Protein AF-A0A8X6LCR0-F1 (afdb_monomer_lite)

Foldseek 3Di:
DFDDPNDQAWDWAAFQWIFTQDGHPPGNCVVVVNDGGWTWQDWPPHGRNNPGPVVVVCSQNPDDSDIDTDTDHPDDPDDDPDPDDDPAALDKDKKWKWDDQDPVGIDTDIWIWGHHLLQKIFTDRDPPDPPDTPDIDHLAQWDKAFDCPPPAALKIWTDHPPDDIIIIHDPDNVRSVSVSVSSVVSNVSSNVPDPVVVVLVVVQQAQLVPDPDWLDWAWKWKADPVVRDTDIWIWTHDLQKIFTHNYNGDGGTPDIDRQAQWQKDADCVVNQRQKIWTHHPDPVDDIIIIGDPDVVVSVSVNVSNCCSNVVNVHND

Radius of gyration: 23.55 Å; chains: 1; bounding box: 72×46×60 Å

Sequence (316 aa):
MFRNNGEFGFKIHGNRPIVVSAIEKGTPAETSGLEVGDIIISINGLNVLDAPHGDVVRLAHTGSEILKMEVSRTCHVLAPVLNDPPPPPVYSGYLQRLSARSVTGRRWCRRWFAVKLDGVLYWYRTAKHDHAPLGALGLQNQTISRVPEAGAPHAFKVSKFGESPYYFSADDEDTATRWISALNQVAATASRVDPYVDESLRNAQLPSISIPNVDCEGPLSKFSQRWKTWRRRYFLLKDASLYFYTDRNAKVALGLFQLHGYKVQSSSLQGQKNAFEAIPPEPRLKHLYFLADTENEKKRWLSALDYSIDRWIKIG

pLDDT: mean 73.62, std 16.32, range [25.52, 96.94]

Organism: Trichonephila clavata (NCBI:txid2740835)

Structure (mmCIF, N/CA/C/O backbone):
data_AF-A0A8X6LCR0-F1
#
_entry.id   AF-A0A8X6LCR0-F1
#
loop_
_atom_site.group_PDB
_atom_site.id
_atom_site.type_symbol
_atom_site.label_atom_id
_atom_site.label_alt_id
_atom_site.label_comp_id
_atom_site.label_asym_id
_atom_site.label_entity_id
_atom_site.label_seq_id
_atom_site.pdbx_PDB_ins_code
_atom_site.Cartn_x
_atom_site.Cartn_y
_atom_site.Cartn_z
_atom_site.occupancy
_atom_site.B_iso_or_equiv
_atom_site.auth_seq_id
_atom_site.auth_comp_id
_atom_site.auth_asym_id
_atom_site.auth_atom_id
_atom_site.pdbx_PDB_model_num
ATOM 1 N N . MET A 1 1 ? -23.438 -13.292 -13.051 1.00 81.75 1 MET A N 1
ATOM 2 C CA . MET A 1 1 ? -24.093 -14.267 -12.149 1.00 81.75 1 MET A CA 1
ATOM 3 C C . MET A 1 1 ? -25.578 -14.376 -12.480 1.00 81.75 1 MET A C 1
ATOM 5 O O . MET A 1 1 ? -26.152 -13.385 -12.921 1.00 81.75 1 MET A O 1
ATOM 9 N N . PHE A 1 2 ? -26.173 -15.563 -12.314 1.00 75.62 2 PHE A N 1
ATOM 10 C CA . PHE A 1 2 ? -27.612 -15.805 -12.506 1.00 75.62 2 PHE A CA 1
ATOM 11 C C . PHE A 1 2 ? -28.355 -15.625 -11.184 1.00 75.62 2 PHE A C 1
ATOM 13 O O . PHE A 1 2 ? -27.819 -15.962 -10.132 1.00 75.62 2 PHE A O 1
ATOM 20 N N . ARG A 1 3 ? -29.572 -15.092 -11.227 1.00 74.38 3 ARG A N 1
ATOM 21 C CA . ARG A 1 3 ? -30.394 -14.872 -10.033 1.00 74.38 3 ARG A CA 1
ATOM 22 C C . ARG A 1 3 ? -30.874 -16.215 -9.464 1.00 74.38 3 ARG A C 1
ATOM 24 O O . ARG A 1 3 ? -31.387 -17.036 -10.217 1.00 74.38 3 ARG A O 1
ATOM 31 N N . ASN A 1 4 ? -30.730 -16.440 -8.155 1.00 67.25 4 ASN A N 1
ATOM 32 C CA . ASN A 1 4 ? -31.215 -17.650 -7.475 1.00 67.25 4 ASN A CA 1
ATOM 33 C C . ASN A 1 4 ? -32.116 -17.242 -6.298 1.00 67.25 4 ASN A C 1
ATOM 35 O O . ASN A 1 4 ? -31.717 -16.417 -5.484 1.00 67.25 4 ASN A O 1
ATOM 39 N N . ASN A 1 5 ? -33.344 -17.766 -6.227 1.00 66.94 5 ASN A N 1
ATOM 40 C CA . ASN A 1 5 ? -34.359 -17.392 -5.224 1.00 66.94 5 ASN A CA 1
ATOM 41 C C . ASN A 1 5 ? -34.631 -15.875 -5.088 1.00 66.94 5 ASN A C 1
ATOM 43 O O . ASN A 1 5 ? -34.956 -15.388 -4.011 1.00 66.94 5 ASN A O 1
ATOM 47 N N . GLY A 1 6 ? -34.526 -15.113 -6.183 1.00 68.25 6 GLY A N 1
ATOM 48 C CA . GLY A 1 6 ? -34.823 -13.672 -6.201 1.00 68.25 6 GLY A CA 1
ATOM 49 C C . GLY A 1 6 ? -33.657 -12.760 -5.803 1.00 68.25 6 GLY A C 1
ATOM 50 O O . GLY A 1 6 ? -33.746 -11.546 -6.012 1.00 68.25 6 GLY A O 1
ATOM 51 N N . GLU A 1 7 ? -32.531 -13.322 -5.363 1.00 78.31 7 GLU A N 1
ATOM 52 C CA . GLU A 1 7 ? -31.355 -12.581 -4.901 1.00 78.31 7 GLU A CA 1
ATOM 53 C C . GLU A 1 7 ? -30.065 -13.061 -5.588 1.00 78.31 7 GLU A C 1
ATOM 55 O O . GLU A 1 7 ? -30.023 -14.082 -6.280 1.00 78.31 7 GLU A O 1
ATOM 60 N N . PHE A 1 8 ? -28.998 -12.278 -5.428 1.00 82.50 8 PHE A N 1
ATOM 61 C CA . PHE A 1 8 ? -27.657 -12.629 -5.900 1.00 82.50 8 PHE A CA 1
ATOM 62 C C . PHE A 1 8 ? -26.712 -13.021 -4.751 1.00 82.50 8 PHE A C 1
ATOM 64 O O . PHE A 1 8 ? -25.675 -13.621 -5.018 1.00 82.50 8 PHE A O 1
ATOM 71 N N . GLY A 1 9 ? -27.078 -12.735 -3.493 1.00 84.88 9 GLY A N 1
ATOM 72 C CA . GLY A 1 9 ? -26.342 -13.172 -2.301 1.00 84.88 9 GLY A CA 1
ATOM 73 C C . GLY A 1 9 ? -25.104 -12.348 -1.945 1.00 84.88 9 GLY A C 1
ATOM 74 O O . GLY A 1 9 ? -24.140 -12.878 -1.400 1.00 84.88 9 GLY A O 1
ATOM 75 N N . PHE A 1 10 ? -25.103 -11.053 -2.258 1.00 83.31 10 PHE A N 1
ATOM 76 C CA . PHE A 1 10 ? -24.051 -10.130 -1.836 1.00 83.31 10 PHE A CA 1
ATOM 77 C C . PHE A 1 10 ? -24.641 -8.815 -1.337 1.00 83.31 10 PHE A C 1
ATOM 79 O O . PHE A 1 10 ? -25.735 -8.411 -1.734 1.00 83.31 10 PHE A O 1
ATOM 86 N N . LYS A 1 11 ? -23.899 -8.133 -0.467 1.00 75.88 11 LYS A N 1
ATOM 87 C CA . LYS A 1 11 ? -24.248 -6.807 0.047 1.00 75.88 11 LYS A CA 1
ATOM 88 C C . LYS A 1 11 ? -23.255 -5.791 -0.461 1.00 75.88 11 LYS A C 1
ATOM 90 O O . LYS A 1 11 ? -22.057 -6.062 -0.488 1.00 75.88 11 LYS A O 1
ATOM 95 N N . ILE A 1 12 ? -23.737 -4.597 -0.758 1.00 74.31 12 ILE A N 1
ATOM 96 C CA . ILE A 1 12 ? -22.910 -3.480 -1.200 1.00 74.31 12 ILE A CA 1
ATOM 97 C C . ILE A 1 12 ? -22.994 -2.326 -0.209 1.00 74.31 12 ILE A C 1
ATOM 99 O O . ILE A 1 12 ? -24.037 -2.098 0.402 1.00 74.31 12 ILE A O 1
ATOM 103 N N . HIS A 1 13 ? -21.903 -1.592 -0.058 1.00 57.66 13 HIS A N 1
ATOM 104 C CA . HIS A 1 13 ? -21.869 -0.316 0.648 1.00 57.66 13 HIS A CA 1
ATOM 105 C C . HIS A 1 13 ? -21.050 0.692 -0.157 1.00 57.66 13 HIS A C 1
ATOM 107 O O . HIS A 1 13 ? -20.642 0.413 -1.280 1.00 57.66 13 HIS A O 1
ATOM 113 N N . GLY A 1 14 ? -20.794 1.858 0.423 1.00 49.25 14 GLY A N 1
ATOM 114 C CA . GLY A 1 14 ? -20.149 2.956 -0.285 1.00 49.25 14 GLY A CA 1
ATOM 115 C C . GLY A 1 14 ? -21.164 3.796 -1.046 1.00 49.25 14 GLY A C 1
ATOM 116 O O . GLY A 1 14 ? -22.340 3.433 -1.189 1.00 49.25 14 GLY A O 1
ATOM 117 N N . ASN A 1 15 ? -20.721 4.976 -1.452 1.00 48.38 15 ASN A N 1
ATOM 118 C CA . ASN A 1 15 ? -21.496 5.890 -2.269 1.00 48.38 15 ASN A CA 1
ATOM 119 C C . ASN A 1 15 ? -20.543 6.685 -3.155 1.00 48.38 15 ASN A C 1
ATOM 121 O O . ASN A 1 15 ? -20.167 7.804 -2.796 1.00 48.38 15 ASN A O 1
ATOM 125 N N . ARG A 1 16 ? -20.256 6.114 -4.326 1.00 52.66 16 ARG A N 1
ATOM 126 C CA . ARG A 1 16 ? -19.283 6.589 -5.311 1.00 52.66 16 ARG A CA 1
ATOM 127 C C . ARG A 1 16 ? -17.836 6.414 -4.836 1.00 52.66 16 ARG A C 1
ATOM 129 O O . ARG A 1 16 ? -17.318 7.338 -4.205 1.00 52.66 16 ARG A O 1
ATOM 136 N N . PRO A 1 17 ? -17.164 5.317 -5.217 1.00 47.53 17 PRO A N 1
ATOM 137 C CA . PRO A 1 17 ? -17.718 4.088 -5.805 1.00 47.53 17 PRO A CA 1
ATOM 138 C C . PRO A 1 17 ? -18.517 3.186 -4.831 1.00 47.53 17 PRO A C 1
ATOM 140 O O . PRO A 1 17 ? -18.990 3.618 -3.777 1.00 47.53 17 PRO A O 1
ATOM 143 N N . ILE A 1 18 ? -18.903 1.995 -5.296 1.00 64.88 18 ILE A N 1
ATOM 144 C CA . ILE A 1 18 ? -19.716 1.031 -4.545 1.00 64.88 18 ILE A CA 1
ATOM 145 C C . ILE A 1 18 ? -18.899 -0.239 -4.370 1.00 64.88 18 ILE A C 1
ATOM 147 O O . ILE A 1 18 ? -18.40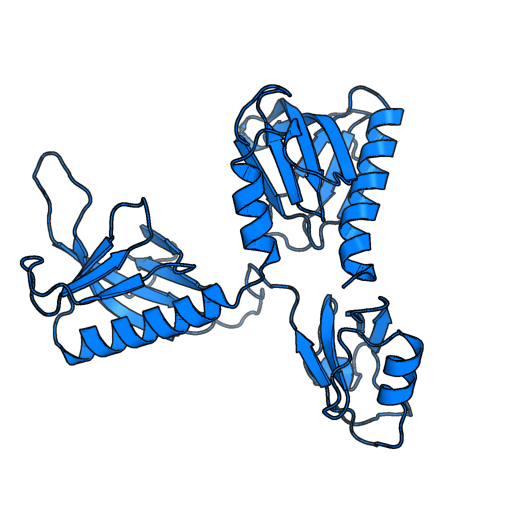8 -0.793 -5.349 1.00 64.88 18 ILE A O 1
ATOM 151 N N . VAL A 1 19 ? -18.818 -0.742 -3.142 1.00 55.75 19 VAL A N 1
ATOM 152 C CA . VAL A 1 19 ? -17.943 -1.856 -2.765 1.00 55.75 19 VAL A CA 1
ATOM 153 C C . VAL A 1 19 ? -18.751 -3.028 -2.227 1.00 55.75 19 VAL A C 1
ATOM 155 O O . VAL A 1 19 ? -19.744 -2.848 -1.515 1.00 55.75 19 VAL A O 1
ATOM 158 N N . VAL A 1 20 ? -18.317 -4.247 -2.540 1.00 70.69 20 VAL A N 1
ATOM 159 C CA . VAL A 1 20 ? -18.875 -5.481 -1.985 1.00 70.69 20 VAL A CA 1
ATOM 160 C C . VAL A 1 20 ? -18.444 -5.635 -0.533 1.00 70.69 20 VAL A C 1
ATOM 162 O O . VAL A 1 20 ? -17.267 -5.658 -0.197 1.00 70.69 20 VAL A O 1
ATOM 165 N N . SER A 1 21 ? -19.426 -5.779 0.340 1.00 54.56 21 SER A N 1
ATOM 166 C CA . SER A 1 21 ? -19.262 -5.711 1.791 1.00 54.56 21 SER A CA 1
ATOM 167 C C . SER A 1 21 ? -19.475 -7.043 2.497 1.00 54.56 21 SER A C 1
ATOM 169 O O . SER A 1 21 ? -18.934 -7.291 3.572 1.00 54.56 21 SER A O 1
ATOM 171 N N . ALA A 1 22 ? -20.271 -7.915 1.886 1.00 53.66 22 ALA A N 1
ATOM 172 C CA . ALA A 1 22 ? -20.508 -9.267 2.349 1.00 53.66 22 ALA A CA 1
ATOM 173 C C . ALA A 1 22 ? -20.926 -10.139 1.172 1.00 53.66 22 ALA A C 1
ATOM 175 O O . ALA A 1 22 ? -21.579 -9.662 0.241 1.00 53.66 22 ALA A O 1
ATOM 176 N N . ILE A 1 23 ? -20.585 -11.420 1.258 1.00 74.12 23 ILE A N 1
ATOM 177 C CA . ILE A 1 23 ? -21.006 -12.455 0.320 1.00 74.12 23 ILE A CA 1
ATOM 178 C C . ILE A 1 23 ? -21.545 -13.618 1.136 1.00 74.12 23 ILE A C 1
ATOM 180 O O . ILE A 1 23 ? -20.931 -14.050 2.113 1.00 74.12 23 ILE A O 1
ATOM 184 N N . GLU A 1 24 ? -22.720 -14.092 0.752 1.00 77.12 24 GLU A N 1
ATOM 185 C CA . GLU A 1 24 ? -23.405 -15.189 1.414 1.00 77.12 24 GLU A CA 1
ATOM 186 C C . GLU A 1 24 ? -22.990 -16.523 0.789 1.00 77.12 24 GLU A C 1
ATOM 188 O O . GLU A 1 24 ? -22.895 -16.659 -0.433 1.00 77.12 24 GLU A O 1
ATOM 193 N N . LYS A 1 25 ? -22.729 -17.523 1.633 1.00 72.50 25 LYS A N 1
ATOM 194 C CA . LYS A 1 25 ? -22.269 -18.843 1.186 1.00 72.50 25 LYS A CA 1
ATOM 195 C C . LYS A 1 25 ? -23.344 -19.574 0.387 1.00 72.50 25 LYS A C 1
ATOM 197 O O . LYS A 1 25 ? -24.518 -19.535 0.743 1.00 72.50 25 LYS A O 1
ATOM 202 N N . GLY A 1 26 ? -22.930 -20.296 -0.648 1.00 76.00 26 GLY A N 1
ATOM 203 C CA . GLY A 1 26 ? -23.806 -21.075 -1.522 1.00 76.00 26 GLY A CA 1
ATOM 204 C C . GLY A 1 26 ? -24.640 -20.227 -2.485 1.00 76.00 26 GLY A C 1
ATOM 205 O O . GLY A 1 26 ? -25.576 -20.745 -3.093 1.00 76.00 26 GLY A O 1
ATOM 206 N N . THR A 1 27 ? -24.327 -18.936 -2.629 1.00 84.56 27 THR A N 1
ATOM 207 C CA . THR A 1 27 ? -25.079 -18.015 -3.489 1.00 84.56 27 THR A CA 1
ATOM 208 C C . THR A 1 27 ? -24.404 -17.784 -4.849 1.00 84.56 27 THR A C 1
ATOM 210 O O . THR A 1 27 ? -23.221 -18.103 -5.040 1.00 84.56 27 THR A O 1
ATOM 213 N N . PRO A 1 28 ? -25.133 -17.220 -5.833 1.00 83.94 28 PRO A N 1
ATOM 214 C CA . PRO A 1 28 ? -24.557 -16.865 -7.128 1.00 83.94 28 PRO A CA 1
ATOM 215 C C . PRO A 1 28 ? -23.366 -15.902 -7.048 1.00 83.94 28 PRO A C 1
ATOM 217 O O . PRO A 1 28 ? -22.481 -15.974 -7.896 1.00 83.94 28 PRO A O 1
ATOM 220 N N . ALA A 1 29 ? -23.323 -15.020 -6.046 1.00 82.94 29 ALA A N 1
ATOM 221 C CA . ALA A 1 29 ? -22.197 -14.120 -5.824 1.00 82.94 29 ALA A CA 1
ATOM 222 C C . ALA A 1 29 ? -20.908 -14.879 -5.492 1.00 82.94 29 ALA A C 1
ATOM 224 O O . ALA A 1 29 ? -19.906 -14.680 -6.179 1.00 82.94 29 ALA A O 1
ATOM 225 N N . GLU A 1 30 ? -20.949 -15.798 -4.520 1.00 76.50 30 GLU A N 1
ATOM 226 C CA . GLU A 1 30 ? -19.785 -16.609 -4.126 1.00 76.50 30 GLU A CA 1
ATOM 227 C C . GLU A 1 30 ? -19.272 -17.445 -5.305 1.00 76.50 30 GLU A C 1
ATOM 229 O O . GLU A 1 30 ? -18.091 -17.418 -5.644 1.00 76.50 30 GLU A O 1
ATOM 234 N N . THR A 1 31 ? -20.181 -18.133 -5.997 1.00 77.31 31 THR A N 1
ATOM 235 C CA . THR A 1 31 ? -19.831 -18.995 -7.140 1.00 77.31 31 THR A CA 1
ATOM 236 C C . THR A 1 31 ? -19.350 -18.222 -8.370 1.00 77.31 31 THR A C 1
ATOM 238 O O . THR A 1 31 ? -18.690 -18.801 -9.232 1.00 77.31 31 THR A O 1
ATOM 241 N N . SER A 1 32 ? -19.629 -16.918 -8.457 1.00 77.62 32 SER A N 1
ATOM 242 C CA . SER A 1 32 ? -19.125 -16.056 -9.532 1.00 77.62 32 SER A CA 1
ATOM 243 C C . SER A 1 32 ? -17.696 -15.553 -9.320 1.00 77.62 32 SER A C 1
ATOM 245 O O . SER A 1 32 ? -17.129 -14.962 -10.239 1.00 77.62 32 SER A O 1
ATOM 247 N N . GLY A 1 33 ? -17.110 -15.799 -8.142 1.00 70.38 33 GLY A N 1
ATOM 248 C CA . GLY A 1 33 ? -15.780 -15.304 -7.784 1.00 70.38 33 GLY A CA 1
ATOM 249 C C . GLY A 1 33 ? -15.755 -13.822 -7.405 1.00 70.38 33 GLY A C 1
ATOM 250 O O . GLY A 1 33 ? -14.698 -13.201 -7.498 1.00 70.38 33 GLY A O 1
ATOM 251 N N . LEU A 1 34 ? -16.910 -13.268 -7.020 1.00 74.06 34 LEU A N 1
ATOM 252 C CA . LEU A 1 34 ? -16.998 -11.970 -6.358 1.00 74.06 34 LEU A CA 1
ATOM 253 C C . LEU A 1 34 ? -16.356 -12.094 -4.969 1.00 74.06 34 LEU A C 1
ATOM 255 O O . LEU A 1 34 ? -16.530 -13.118 -4.306 1.00 74.06 34 LEU A O 1
ATOM 259 N N . GLU A 1 35 ? -15.640 -11.069 -4.516 1.00 64.44 35 GLU A N 1
ATOM 260 C CA . GLU A 1 35 ? -14.983 -11.042 -3.207 1.00 64.44 35 GLU A CA 1
ATOM 261 C C . GLU A 1 35 ? -15.402 -9.807 -2.395 1.00 64.44 35 GLU A C 1
ATOM 263 O O . GLU A 1 35 ? -15.757 -8.757 -2.930 1.00 64.44 35 GLU A O 1
ATOM 268 N N . VAL A 1 36 ? -15.376 -9.924 -1.063 1.00 60.47 36 VAL A N 1
ATOM 269 C CA . VAL A 1 36 ? -15.544 -8.756 -0.185 1.00 60.47 36 VAL A CA 1
ATOM 270 C C . VAL A 1 36 ? -14.354 -7.820 -0.391 1.00 60.47 36 VAL A C 1
ATOM 272 O O . VAL A 1 36 ? -13.209 -8.257 -0.317 1.00 60.47 36 VAL A O 1
ATOM 275 N N . GLY A 1 37 ? -14.632 -6.539 -0.618 1.00 47.62 37 GLY A N 1
ATOM 276 C CA . GLY A 1 37 ? -13.647 -5.527 -0.997 1.00 47.62 37 GLY A CA 1
ATOM 277 C C . GLY A 1 37 ? -13.634 -5.207 -2.493 1.00 47.62 37 GLY A C 1
ATOM 278 O O . GLY A 1 37 ? -13.090 -4.178 -2.878 1.00 47.62 37 GLY A O 1
ATOM 279 N N . ASP A 1 38 ? -14.281 -6.008 -3.344 1.00 70.75 38 ASP A N 1
ATOM 280 C CA . ASP A 1 38 ? -14.397 -5.687 -4.768 1.00 70.75 38 ASP A CA 1
ATOM 281 C C . ASP A 1 38 ? -15.148 -4.364 -4.984 1.00 70.75 38 ASP A C 1
ATOM 283 O O . ASP A 1 38 ? -16.272 -4.186 -4.507 1.00 70.75 38 ASP A O 1
ATOM 287 N N . ILE A 1 39 ? -14.546 -3.446 -5.742 1.00 61.12 39 ILE A N 1
ATOM 288 C CA . ILE A 1 39 ? -15.157 -2.175 -6.148 1.00 61.12 39 ILE A CA 1
ATOM 289 C C . ILE A 1 39 ? -15.919 -2.400 -7.450 1.00 61.12 39 ILE A C 1
ATOM 291 O O . ILE A 1 39 ? -15.342 -2.850 -8.435 1.00 61.12 39 ILE A O 1
ATOM 295 N N . ILE A 1 40 ? -17.198 -2.052 -7.505 1.00 75.38 40 ILE A N 1
ATOM 296 C CA . ILE A 1 40 ? -18.032 -2.210 -8.697 1.00 75.38 40 ILE A CA 1
ATOM 297 C C . ILE A 1 40 ? -17.727 -1.086 -9.688 1.00 75.38 40 ILE A C 1
ATOM 299 O O . ILE A 1 40 ? -18.012 0.082 -9.439 1.00 75.38 40 ILE A O 1
ATOM 303 N N . ILE A 1 41 ? -17.176 -1.460 -10.840 1.00 69.19 41 ILE A N 1
ATOM 304 C CA . ILE A 1 41 ? -16.843 -0.552 -11.941 1.00 69.19 41 ILE A CA 1
ATOM 305 C C . ILE A 1 41 ? -18.057 -0.348 -12.842 1.00 69.19 41 ILE A C 1
ATOM 307 O O . ILE A 1 41 ? -18.366 0.779 -13.232 1.00 69.19 41 ILE A O 1
ATOM 311 N N . SER A 1 42 ? -18.747 -1.435 -13.194 1.00 83.19 42 SER A N 1
ATOM 312 C CA . SER A 1 42 ? -19.902 -1.383 -14.086 1.00 83.19 42 SER A CA 1
ATOM 313 C C . SER A 1 42 ? -20.976 -2.402 -13.716 1.00 83.19 42 SER A C 1
ATOM 315 O O . SER A 1 42 ? -20.682 -3.480 -13.195 1.00 83.19 42 SER A O 1
ATOM 317 N N . ILE A 1 43 ? -22.234 -2.058 -13.999 1.00 87.50 43 ILE A N 1
ATOM 318 C CA . ILE A 1 43 ? -23.387 -2.960 -13.912 1.00 87.50 43 ILE A CA 1
ATOM 319 C C . ILE A 1 43 ? -24.079 -2.996 -15.268 1.00 87.50 43 ILE A C 1
ATOM 321 O O . ILE A 1 43 ? -24.488 -1.966 -15.798 1.00 87.50 43 ILE A O 1
ATOM 325 N N . ASN A 1 44 ? -24.221 -4.194 -15.833 1.00 84.25 44 ASN A N 1
ATOM 326 C CA . ASN A 1 44 ? -24.844 -4.444 -17.133 1.00 84.25 44 ASN A CA 1
ATOM 327 C C . ASN A 1 44 ? -24.267 -3.563 -18.262 1.00 84.25 44 ASN A C 1
ATOM 329 O O . ASN A 1 44 ? -24.985 -3.156 -19.171 1.00 84.25 44 ASN A O 1
ATOM 333 N N . GLY A 1 45 ? -22.959 -3.279 -18.202 1.00 77.50 45 GLY A N 1
ATOM 334 C CA . GLY A 1 45 ? -22.238 -2.461 -19.185 1.00 77.50 45 GLY A CA 1
ATOM 335 C C . GLY A 1 45 ? -22.302 -0.948 -18.946 1.00 77.50 45 GLY A C 1
ATOM 336 O O . GLY A 1 45 ? -21.707 -0.197 -19.713 1.00 77.50 45 GLY A O 1
ATOM 337 N N . LEU A 1 46 ? -22.985 -0.486 -17.895 1.00 79.06 46 LEU A N 1
ATOM 338 C CA . LEU A 1 46 ? -23.009 0.922 -17.496 1.00 79.06 46 LEU A CA 1
ATOM 339 C C . LEU A 1 46 ? -21.984 1.170 -16.394 1.00 79.06 46 LEU A C 1
ATOM 341 O O . LEU A 1 46 ? -21.998 0.472 -15.384 1.00 79.06 46 LEU A O 1
ATOM 345 N N . ASN A 1 47 ? -21.112 2.163 -16.579 1.00 76.25 47 ASN A N 1
ATOM 346 C CA . ASN A 1 47 ? -20.154 2.580 -15.557 1.00 76.25 47 ASN A CA 1
ATOM 347 C C . ASN A 1 47 ? -20.899 3.136 -14.332 1.00 76.25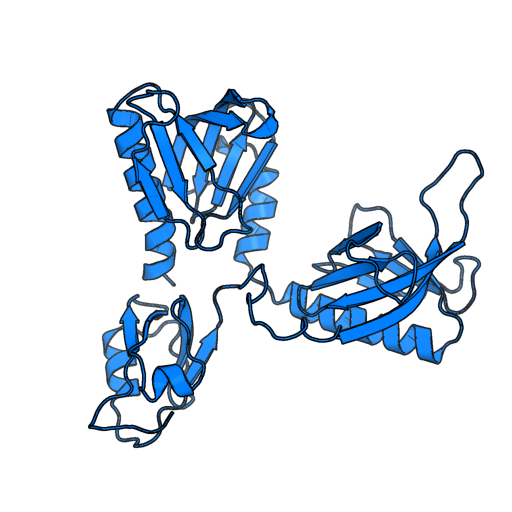 47 ASN A C 1
ATOM 349 O O . ASN A 1 47 ? -21.788 3.976 -14.477 1.00 76.25 47 ASN A O 1
ATOM 353 N N . VAL A 1 48 ? -20.531 2.657 -13.144 1.00 81.69 48 VAL A N 1
ATOM 354 C CA . VAL A 1 48 ? -21.148 3.039 -11.868 1.00 81.69 48 VAL A CA 1
ATOM 355 C C . VAL A 1 48 ? -20.152 3.589 -10.845 1.00 81.69 48 VAL A C 1
ATOM 357 O O . VAL A 1 48 ? -20.533 3.789 -9.695 1.00 81.69 48 VAL A O 1
ATOM 360 N N . LEU A 1 49 ? -18.906 3.875 -11.240 1.00 56.84 49 LEU A N 1
ATOM 361 C CA . LEU A 1 49 ? -17.871 4.361 -10.317 1.00 56.84 49 LEU A CA 1
ATOM 362 C C . LEU A 1 49 ? -18.284 5.660 -9.609 1.00 56.84 49 LEU A C 1
ATOM 364 O O . LEU A 1 49 ? -18.088 5.803 -8.409 1.00 56.84 49 LEU A O 1
ATOM 368 N N . ASP A 1 50 ? -18.929 6.571 -10.337 1.00 61.34 50 ASP A N 1
ATOM 369 C CA . ASP A 1 50 ? -19.452 7.832 -9.799 1.00 61.34 50 ASP A CA 1
ATOM 370 C C . ASP A 1 50 ? -20.980 7.816 -9.617 1.00 61.34 50 ASP A C 1
ATOM 372 O O . ASP A 1 50 ? -21.597 8.859 -9.379 1.00 61.34 50 ASP A O 1
ATOM 376 N N . ALA A 1 51 ? -21.619 6.643 -9.702 1.00 65.00 51 ALA A N 1
ATOM 377 C CA . ALA A 1 51 ? -23.061 6.516 -9.520 1.00 65.00 51 ALA A CA 1
ATOM 378 C C . ALA A 1 51 ? -23.436 6.435 -8.028 1.00 65.00 51 ALA A C 1
ATOM 380 O O . ALA A 1 51 ? -22.793 5.718 -7.256 1.00 65.00 51 ALA A O 1
ATOM 381 N N . PRO A 1 52 ? -24.488 7.144 -7.586 1.00 71.81 52 PRO A N 1
ATOM 382 C CA . PRO A 1 52 ? -24.919 7.079 -6.201 1.00 71.81 52 PRO A CA 1
ATOM 383 C C . PRO A 1 52 ? -25.485 5.695 -5.860 1.00 71.81 52 PRO A C 1
ATOM 385 O O . PRO A 1 52 ? -26.064 5.015 -6.707 1.00 71.81 52 PRO A O 1
ATOM 388 N N . HIS A 1 53 ? -25.392 5.305 -4.589 1.00 71.94 53 HIS A N 1
ATOM 389 C CA . HIS A 1 53 ? -25.796 3.981 -4.099 1.00 71.94 53 HIS A CA 1
ATOM 390 C C . HIS A 1 53 ? -27.180 3.523 -4.596 1.00 71.94 53 HIS A C 1
ATOM 392 O O . HIS A 1 53 ? -27.332 2.404 -5.082 1.00 71.94 53 HIS A O 1
ATOM 398 N N . GLY A 1 54 ? -28.187 4.402 -4.530 1.00 79.94 54 GLY A N 1
ATOM 399 C CA . GLY A 1 54 ? -29.548 4.087 -4.978 1.00 79.94 54 GLY A CA 1
ATOM 400 C C . GLY A 1 54 ? -29.659 3.793 -6.478 1.00 79.94 54 GLY A C 1
ATOM 401 O O . GLY A 1 54 ? -30.465 2.953 -6.878 1.00 79.94 54 GLY A O 1
ATOM 402 N N . ASP A 1 55 ? -28.828 4.426 -7.308 1.00 82.88 55 ASP A N 1
ATOM 403 C CA . ASP A 1 55 ? -28.796 4.171 -8.749 1.00 82.88 55 ASP A CA 1
ATOM 404 C C . ASP A 1 55 ? -28.150 2.822 -9.050 1.00 82.88 55 ASP A C 1
ATOM 406 O O . ASP A 1 55 ? -28.663 2.077 -9.879 1.00 82.88 55 ASP A O 1
ATOM 410 N N . VAL A 1 56 ? -27.086 2.464 -8.331 1.00 81.38 56 VAL A N 1
ATOM 411 C CA . VAL A 1 56 ? -26.416 1.163 -8.473 1.00 81.38 56 VAL A CA 1
ATOM 412 C C . VAL A 1 56 ? -27.331 0.022 -8.030 1.00 81.38 56 VAL A C 1
ATOM 414 O O . VAL A 1 56 ? -27.463 -0.970 -8.746 1.00 81.38 56 VAL A O 1
ATOM 417 N N . VAL A 1 57 ? -28.047 0.189 -6.911 1.00 84.12 57 VAL A N 1
ATOM 418 C CA . VAL A 1 57 ? -29.078 -0.764 -6.465 1.00 84.12 57 VAL A CA 1
ATOM 419 C C . VAL A 1 57 ? -30.172 -0.901 -7.520 1.00 84.12 57 VAL A C 1
ATOM 421 O O . VAL A 1 57 ? -30.531 -2.025 -7.872 1.00 84.12 57 VAL A O 1
ATOM 424 N N . ARG A 1 58 ? -30.675 0.216 -8.064 1.00 84.81 58 ARG A N 1
ATOM 425 C CA . ARG A 1 58 ? -31.679 0.191 -9.133 1.00 84.81 58 ARG A CA 1
ATOM 426 C C . ARG A 1 58 ? -31.153 -0.566 -10.351 1.00 84.81 58 ARG A C 1
ATOM 428 O O . ARG A 1 58 ? -31.815 -1.492 -10.793 1.00 84.81 58 ARG A O 1
ATOM 435 N N . LEU A 1 59 ? -29.955 -0.240 -10.837 1.00 85.88 59 LEU A N 1
ATOM 436 C CA . LEU A 1 59 ? -29.316 -0.883 -11.990 1.00 85.88 59 LEU A CA 1
ATOM 437 C C . LEU A 1 59 ? -29.092 -2.387 -11.792 1.00 85.88 59 LEU A C 1
ATOM 439 O O . LEU A 1 59 ? -29.287 -3.154 -12.735 1.00 85.88 59 LEU A O 1
ATOM 443 N N . ALA A 1 60 ? -28.740 -2.815 -10.577 1.00 81.81 60 ALA A N 1
ATOM 444 C CA . ALA A 1 60 ? -28.612 -4.228 -10.226 1.00 81.81 60 ALA A CA 1
ATOM 445 C C . ALA A 1 60 ? -29.965 -4.965 -10.220 1.00 81.81 60 ALA A C 1
ATOM 447 O O . ALA A 1 60 ? -30.012 -6.169 -10.467 1.00 81.81 60 ALA A O 1
ATOM 448 N N . HIS A 1 61 ? -31.064 -4.246 -9.958 1.00 77.38 61 HIS A N 1
ATOM 449 C CA . HIS A 1 61 ? -32.427 -4.782 -9.919 1.00 77.38 61 HIS A CA 1
ATOM 450 C C . HIS A 1 61 ? -33.200 -4.632 -11.236 1.00 77.38 61 HIS A C 1
ATOM 452 O O . HIS A 1 61 ? -34.245 -5.270 -11.385 1.00 77.38 61 HIS A O 1
ATOM 458 N N . THR A 1 62 ? -32.720 -3.826 -12.189 1.00 75.44 62 THR A N 1
ATOM 459 C CA . THR A 1 62 ? -33.391 -3.590 -13.473 1.00 75.44 62 THR A CA 1
ATOM 460 C C . THR A 1 62 ? -33.418 -4.867 -14.323 1.00 75.44 62 THR A C 1
ATOM 462 O O . THR A 1 62 ? -32.504 -5.145 -15.094 1.00 75.44 62 THR A O 1
ATOM 465 N N . GLY A 1 63 ? -34.494 -5.644 -14.173 1.00 58.47 63 GLY A N 1
ATOM 466 C CA . GLY A 1 63 ? -35.112 -6.514 -15.185 1.00 58.47 63 GLY A CA 1
ATOM 467 C C . GLY A 1 63 ? -34.338 -7.722 -15.724 1.00 58.47 63 GLY A C 1
ATOM 468 O O . GLY A 1 63 ? -34.903 -8.461 -16.521 1.00 58.47 63 GLY A O 1
ATOM 469 N N . SER A 1 64 ? -33.088 -7.951 -15.327 1.00 61.69 64 SER A N 1
ATOM 470 C CA . SER A 1 64 ? -32.272 -9.036 -15.883 1.00 61.69 64 SER A CA 1
ATOM 471 C C . SER A 1 64 ? -32.184 -10.238 -14.937 1.00 61.69 64 SER A C 1
ATOM 473 O O . SER A 1 64 ? -31.824 -10.095 -13.769 1.00 61.69 64 SER A O 1
ATOM 475 N N . GLU A 1 65 ? -32.445 -11.446 -15.448 1.00 71.31 65 GLU A N 1
ATOM 476 C CA . GLU A 1 65 ? -32.114 -12.713 -14.764 1.00 71.31 65 GLU A CA 1
ATOM 477 C C . GLU A 1 65 ? -30.596 -12.889 -14.571 1.00 71.31 65 GLU A C 1
ATOM 479 O O . GLU A 1 65 ? -30.148 -13.675 -13.732 1.00 71.31 65 GLU A O 1
ATOM 484 N N . ILE A 1 66 ? -29.797 -12.136 -15.336 1.00 80.56 66 ILE A N 1
ATOM 485 C CA . ILE A 1 66 ? -28.338 -12.195 -15.356 1.00 80.56 66 ILE A CA 1
ATOM 486 C C . ILE A 1 66 ? -27.768 -10.835 -14.966 1.00 80.56 66 ILE A C 1
ATOM 488 O O . ILE A 1 66 ? -27.861 -9.865 -15.717 1.00 80.56 66 ILE A O 1
ATOM 492 N N . LEU A 1 67 ? -27.091 -10.777 -13.828 1.00 83.44 67 LEU A N 1
ATOM 493 C CA . LEU A 1 67 ? -26.334 -9.599 -13.430 1.00 83.44 67 LEU A CA 1
ATOM 494 C C . LEU A 1 67 ? -24.904 -9.719 -13.963 1.00 83.44 67 LEU A C 1
ATOM 496 O O . LEU A 1 67 ? -24.159 -10.629 -13.574 1.00 83.44 67 LEU A O 1
ATOM 500 N N . LYS A 1 68 ? -24.536 -8.830 -14.891 1.00 84.06 68 LYS A N 1
ATOM 501 C CA . LYS A 1 68 ? -23.160 -8.687 -15.386 1.00 84.06 68 LYS A CA 1
ATOM 502 C C . LYS A 1 68 ? -22.502 -7.523 -14.666 1.00 84.06 68 LYS A C 1
ATOM 504 O O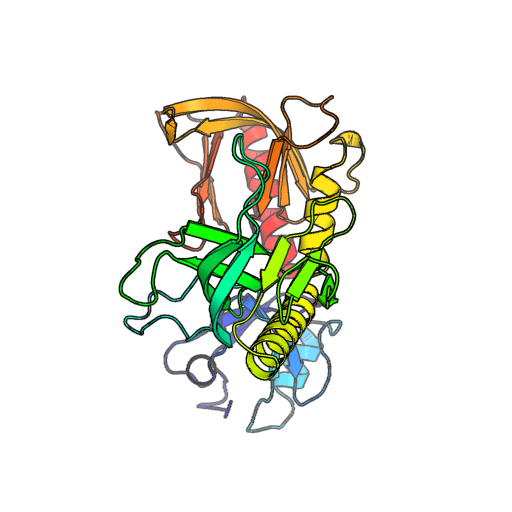 . LYS A 1 68 ? -23.062 -6.432 -14.640 1.00 84.06 68 LYS A O 1
ATOM 509 N N . MET A 1 69 ? -21.330 -7.759 -14.095 1.00 83.69 69 MET A N 1
ATOM 510 C CA . MET A 1 69 ? -20.596 -6.752 -13.341 1.00 83.69 69 MET A CA 1
ATOM 511 C C . MET A 1 69 ? -19.126 -6.804 -13.711 1.00 83.69 69 MET A C 1
ATOM 513 O O . MET A 1 69 ? -18.568 -7.891 -13.862 1.00 83.69 69 MET A O 1
ATOM 517 N N . GLU A 1 70 ? -18.514 -5.633 -13.826 1.00 74.50 70 GLU A N 1
ATOM 518 C CA . GLU A 1 70 ? -17.062 -5.496 -13.816 1.00 74.50 70 GLU A CA 1
ATOM 519 C C . GLU A 1 70 ? -16.658 -4.927 -12.467 1.00 74.50 70 GLU A C 1
ATOM 521 O O . GLU A 1 70 ? -17.285 -3.987 -11.974 1.00 74.50 70 GLU A O 1
ATOM 526 N N . VAL A 1 71 ? -15.624 -5.508 -11.869 1.00 73.62 71 VAL A N 1
ATOM 527 C CA . VAL A 1 71 ? -15.136 -5.114 -10.552 1.00 73.62 71 VAL A CA 1
ATOM 528 C C . VAL A 1 71 ? -13.635 -4.852 -10.588 1.00 73.62 71 VAL A C 1
ATOM 530 O O . VAL A 1 71 ? -12.898 -5.500 -11.332 1.00 73.62 71 VAL A O 1
ATOM 533 N N . SER A 1 72 ? -13.182 -3.894 -9.785 1.00 48.09 72 SER A N 1
ATOM 534 C CA . SER A 1 72 ? -11.777 -3.670 -9.473 1.00 48.09 72 SER A CA 1
ATOM 535 C C . SER A 1 72 ? -11.492 -4.345 -8.145 1.00 48.09 72 SER A C 1
ATOM 537 O O . SER A 1 72 ? -12.095 -4.000 -7.129 1.00 48.09 72 SER A O 1
ATOM 539 N N . ARG A 1 73 ? -10.569 -5.304 -8.138 1.00 54.19 73 ARG A N 1
ATOM 540 C CA . ARG A 1 73 ? -10.142 -5.938 -6.892 1.00 54.19 73 ARG A CA 1
ATOM 541 C C . ARG A 1 73 ? -9.298 -4.950 -6.101 1.00 54.19 73 ARG A C 1
ATOM 543 O O . ARG A 1 73 ? -8.219 -4.572 -6.564 1.00 54.19 73 ARG A O 1
ATOM 550 N N . THR A 1 74 ? -9.730 -4.576 -4.899 1.00 43.72 74 THR A N 1
ATOM 551 C CA . THR A 1 74 ? -8.830 -3.914 -3.948 1.00 43.72 74 THR A CA 1
ATOM 552 C C . THR A 1 74 ? -7.733 -4.905 -3.590 1.00 43.72 74 THR A C 1
ATOM 554 O O . THR A 1 74 ? -7.991 -5.996 -3.088 1.00 43.72 74 THR A O 1
ATOM 557 N N . CYS A 1 75 ? -6.517 -4.559 -3.977 1.00 37.44 75 CYS A N 1
ATOM 558 C CA . CYS A 1 75 ? -5.381 -5.446 -4.149 1.00 37.44 75 CYS A CA 1
ATOM 559 C C . CYS A 1 75 ? -5.130 -6.466 -3.021 1.00 37.44 75 CYS A C 1
ATOM 561 O O . CYS A 1 75 ? -4.715 -6.152 -1.907 1.00 37.44 75 CYS A O 1
ATOM 563 N N . HIS A 1 76 ? -5.175 -7.732 -3.432 1.00 29.25 76 HIS A N 1
ATOM 564 C CA . HIS A 1 76 ? -4.260 -8.770 -2.978 1.00 29.25 76 HIS A CA 1
ATOM 565 C C . HIS A 1 76 ? -2.804 -8.336 -3.241 1.00 29.25 76 HIS A C 1
ATOM 567 O O . HIS A 1 76 ? -2.287 -8.524 -4.340 1.00 29.25 76 HIS A O 1
ATOM 573 N N . VAL A 1 77 ? -2.088 -7.830 -2.233 1.00 30.56 77 VAL A N 1
ATOM 574 C CA . VAL A 1 77 ? -0.637 -8.085 -2.129 1.00 30.56 77 VAL A CA 1
ATOM 575 C C . VAL A 1 77 ? -0.454 -9.153 -1.087 1.00 30.56 77 VAL A C 1
ATOM 577 O O . VAL A 1 77 ? -0.081 -8.839 0.032 1.00 30.56 77 VAL A O 1
ATOM 580 N N . LEU A 1 78 ? -0.791 -10.379 -1.479 1.00 25.94 78 LEU A N 1
ATOM 581 C CA . LEU A 1 78 ? -0.185 -11.685 -1.211 1.00 25.94 78 LEU A CA 1
ATOM 582 C C . LEU A 1 78 ? -1.241 -12.812 -1.292 1.00 25.94 78 LEU A C 1
ATOM 584 O O . LEU A 1 78 ? -2.204 -12.871 -0.544 1.00 25.94 78 LEU A O 1
ATOM 588 N N . ALA A 1 79 ? -0.974 -13.697 -2.244 1.00 25.52 79 ALA A N 1
ATOM 589 C CA . ALA A 1 79 ? -1.314 -15.110 -2.336 1.00 25.52 79 ALA A CA 1
ATOM 590 C C . ALA A 1 79 ? -2.506 -15.663 -1.512 1.00 25.52 79 ALA A C 1
ATOM 592 O O . ALA A 1 79 ? -2.483 -15.616 -0.279 1.00 25.52 79 ALA A O 1
ATOM 593 N N . PRO A 1 80 ? -3.421 -16.400 -2.169 1.00 27.88 80 PRO A N 1
ATOM 594 C CA . PRO A 1 80 ? -4.227 -17.394 -1.479 1.00 27.88 80 PRO A CA 1
ATOM 595 C C . PRO A 1 80 ? -3.301 -18.362 -0.725 1.00 27.88 80 PRO A C 1
ATOM 597 O O . PRO A 1 80 ? -2.334 -18.865 -1.301 1.00 27.88 80 PRO A O 1
ATOM 600 N N . VAL A 1 81 ? -3.631 -18.708 0.522 1.00 35.19 81 VAL A N 1
ATOM 601 C CA . VAL A 1 81 ? -3.349 -20.072 0.992 1.00 35.19 81 VAL A CA 1
ATOM 602 C C . VAL A 1 81 ? -4.426 -20.947 0.363 1.00 35.19 81 VAL A C 1
ATOM 604 O O . VAL A 1 81 ? -5.425 -21.284 0.988 1.00 35.19 81 VAL A O 1
ATOM 607 N N . LEU A 1 82 ? -4.249 -21.250 -0.917 1.00 31.53 82 LEU A N 1
ATOM 608 C CA . LEU A 1 82 ? -4.846 -22.434 -1.500 1.00 31.53 82 LEU A CA 1
ATOM 609 C C . LEU A 1 82 ? -3.799 -23.529 -1.356 1.00 31.53 82 LEU A C 1
ATOM 611 O O . LEU A 1 82 ? -2.607 -23.292 -1.539 1.00 31.53 82 LEU A O 1
ATOM 615 N N . ASN A 1 83 ? -4.247 -24.748 -1.092 1.00 36.75 83 ASN A N 1
ATOM 616 C CA . ASN A 1 83 ? -3.450 -25.958 -1.297 1.00 36.75 83 ASN A CA 1
ATOM 617 C C . ASN A 1 83 ? -3.113 -26.187 -2.793 1.00 36.75 83 ASN A C 1
ATOM 619 O O . ASN A 1 83 ? -2.780 -27.301 -3.185 1.00 36.75 83 ASN A O 1
ATOM 623 N N . ASP A 1 84 ? -3.178 -25.130 -3.607 1.00 37.66 84 ASP A N 1
ATOM 624 C CA . ASP A 1 84 ? -2.854 -25.089 -5.017 1.00 37.66 84 ASP A CA 1
ATOM 625 C C . ASP A 1 84 ? -1.479 -24.433 -5.202 1.00 37.66 84 ASP A C 1
ATOM 627 O O . ASP A 1 84 ? -1.137 -23.464 -4.512 1.00 37.66 84 ASP A O 1
ATOM 631 N N . PRO A 1 85 ? -0.653 -24.948 -6.125 1.00 42.97 85 PRO A N 1
ATOM 632 C CA . PRO A 1 85 ? 0.641 -24.356 -6.420 1.00 42.97 85 PRO A CA 1
ATOM 633 C C . PRO A 1 85 ? 0.475 -22.887 -6.850 1.00 42.97 85 PRO A C 1
ATOM 635 O O . PRO A 1 85 ? -0.498 -22.554 -7.531 1.00 42.97 85 PRO A O 1
ATOM 638 N N . PRO A 1 86 ? 1.421 -21.998 -6.483 1.00 48.78 86 PRO A N 1
ATOM 639 C CA . PRO A 1 86 ? 1.365 -20.597 -6.880 1.00 48.78 86 PRO A CA 1
ATOM 640 C C . PRO A 1 86 ? 1.201 -20.489 -8.401 1.00 48.78 86 PRO A C 1
ATOM 642 O O . PRO A 1 86 ? 1.800 -21.294 -9.126 1.00 48.78 86 PRO A O 1
ATOM 645 N N . PRO A 1 87 ? 0.430 -19.500 -8.892 1.00 56.78 87 PRO A N 1
ATOM 646 C CA . PRO A 1 87 ? 0.210 -19.342 -10.318 1.00 56.78 87 PRO A CA 1
ATOM 647 C C . PRO A 1 87 ? 1.558 -19.260 -11.042 1.00 56.78 87 PRO A C 1
ATOM 649 O O . PRO A 1 87 ? 2.508 -18.651 -10.524 1.00 56.78 87 PRO A O 1
ATOM 652 N N . PRO A 1 88 ? 1.670 -19.898 -12.219 1.00 70.25 88 PRO A N 1
ATOM 653 C CA . PRO A 1 88 ? 2.916 -19.918 -12.956 1.00 70.25 88 PRO A CA 1
ATOM 654 C C . PRO A 1 88 ? 3.351 -18.483 -13.292 1.00 70.25 88 PRO A C 1
ATOM 656 O O . PRO A 1 88 ? 2.511 -17.600 -13.489 1.00 70.25 88 PRO A O 1
ATOM 659 N N . PRO A 1 89 ? 4.666 -18.220 -13.342 1.00 79.81 89 PRO A N 1
ATOM 660 C CA . PRO A 1 89 ? 5.166 -16.916 -13.751 1.00 79.81 89 PRO A CA 1
ATOM 661 C C . PRO A 1 89 ? 4.707 -16.587 -15.177 1.00 79.81 89 PRO A C 1
ATOM 663 O O . PRO A 1 89 ? 4.608 -17.479 -16.017 1.00 79.81 89 PRO A O 1
ATOM 666 N N . VAL A 1 90 ? 4.496 -15.297 -15.458 1.00 84.31 90 VAL A N 1
ATOM 667 C CA . VAL A 1 90 ? 4.149 -14.786 -16.800 1.00 84.31 90 VAL A CA 1
ATOM 668 C C . VAL A 1 90 ? 5.215 -15.205 -17.807 1.00 84.31 90 VAL A C 1
ATOM 670 O O . VAL A 1 90 ? 4.911 -15.613 -18.924 1.00 84.31 90 VAL A O 1
ATOM 673 N N . TYR A 1 91 ? 6.478 -15.139 -17.388 1.00 91.25 91 TYR A N 1
ATOM 674 C CA . TYR A 1 91 ? 7.590 -15.699 -18.133 1.00 91.25 91 TYR A CA 1
ATOM 675 C C . TYR A 1 91 ? 8.714 -16.104 -17.176 1.00 91.25 91 TYR A C 1
ATOM 677 O O . TYR A 1 91 ? 8.965 -15.437 -16.167 1.00 91.25 91 TYR A O 1
ATOM 685 N N . SER A 1 92 ? 9.389 -17.214 -17.465 1.00 91.50 92 SER A N 1
ATOM 686 C CA . SER A 1 92 ? 10.535 -17.666 -16.676 1.00 91.50 92 SER A CA 1
ATOM 687 C C . SER A 1 92 ? 11.571 -18.366 -17.537 1.00 91.50 92 SER A C 1
ATOM 689 O O . SER A 1 92 ? 11.257 -18.898 -18.599 1.00 91.50 92 SER A O 1
ATOM 691 N N . GLY A 1 93 ? 12.823 -18.322 -17.099 1.00 89.81 93 GLY A N 1
ATOM 692 C CA . GLY A 1 93 ? 13.948 -18.778 -17.902 1.00 89.81 93 GLY A CA 1
ATOM 693 C C . GLY A 1 93 ? 15.285 -18.296 -17.363 1.00 89.81 93 GLY A C 1
ATOM 694 O O . GLY A 1 93 ? 15.357 -17.472 -16.449 1.00 89.81 93 GLY A O 1
ATOM 695 N N . TYR A 1 94 ? 16.370 -18.797 -17.945 1.00 91.44 94 TYR A N 1
ATOM 696 C CA . TYR A 1 94 ? 17.702 -18.304 -17.623 1.00 91.44 94 TYR A CA 1
ATOM 697 C C . TYR A 1 94 ? 17.979 -16.965 -18.312 1.00 91.44 94 TYR A C 1
ATOM 699 O O . TYR A 1 94 ? 17.703 -16.791 -19.494 1.00 91.44 94 TYR A O 1
ATOM 707 N N . LEU A 1 95 ? 18.584 -16.045 -17.563 1.00 91.50 95 LEU A N 1
ATOM 708 C CA . LEU A 1 95 ? 19.247 -14.855 -18.094 1.00 91.50 95 LEU A CA 1
ATOM 709 C C . LEU A 1 95 ? 20.593 -14.679 -17.402 1.00 91.50 95 LEU A C 1
ATOM 711 O O . LEU A 1 95 ? 20.820 -15.162 -16.286 1.00 91.50 95 LEU A O 1
ATOM 715 N N . GLN A 1 96 ? 21.480 -13.932 -18.039 1.00 89.62 96 GLN A N 1
ATOM 716 C CA . GLN A 1 96 ? 22.658 -13.383 -17.393 1.00 89.62 96 GLN A CA 1
ATOM 717 C C . GLN A 1 96 ? 22.340 -11.986 -16.871 1.00 89.62 96 GLN A C 1
ATOM 719 O O . GLN A 1 96 ? 21.773 -11.173 -17.589 1.00 89.62 96 GLN A O 1
ATOM 724 N N . ARG A 1 97 ? 22.722 -11.683 -15.629 1.00 86.31 97 ARG A N 1
ATOM 725 C CA . ARG A 1 97 ? 22.621 -10.336 -15.049 1.00 86.31 97 ARG A CA 1
ATOM 726 C C . ARG A 1 97 ? 24.001 -9.791 -14.740 1.00 86.31 97 ARG A C 1
ATOM 728 O O . ARG A 1 97 ? 24.817 -10.498 -14.143 1.00 86.31 97 ARG A O 1
ATOM 735 N N . LEU A 1 98 ? 24.243 -8.532 -15.083 1.00 80.94 98 LEU A N 1
ATOM 736 C CA . LEU A 1 98 ? 25.488 -7.855 -14.739 1.00 80.94 98 LEU A CA 1
ATOM 737 C C . LEU A 1 98 ? 25.537 -7.592 -13.229 1.00 80.94 98 LEU A C 1
ATOM 739 O O . LEU A 1 98 ? 24.610 -7.021 -12.648 1.00 80.94 98 LEU A O 1
ATOM 743 N N . SER A 1 99 ? 26.606 -8.034 -12.568 1.00 72.62 99 SER A N 1
ATOM 744 C CA . SER A 1 99 ? 26.787 -7.798 -11.139 1.00 72.62 99 SER A CA 1
ATOM 745 C C . SER A 1 99 ? 26.939 -6.305 -10.843 1.00 72.62 99 SER A C 1
ATOM 747 O O . SER A 1 99 ? 27.516 -5.548 -11.629 1.00 72.62 99 SER A O 1
ATOM 749 N N . ALA A 1 100 ? 26.479 -5.887 -9.660 1.00 61.25 100 ALA A N 1
ATOM 750 C CA . ALA A 1 100 ? 26.868 -4.594 -9.113 1.00 61.25 100 ALA A CA 1
ATOM 751 C C . ALA A 1 100 ? 28.403 -4.520 -9.004 1.00 61.25 100 ALA A C 1
ATOM 753 O O . ALA A 1 100 ? 29.082 -5.549 -8.932 1.00 61.25 100 ALA A O 1
ATOM 754 N N . ARG A 1 101 ? 28.944 -3.300 -9.037 1.00 56.22 101 ARG A N 1
ATOM 755 C CA . ARG A 1 101 ? 30.387 -3.029 -9.038 1.00 56.22 101 ARG A CA 1
ATOM 756 C C . ARG A 1 101 ? 31.026 -3.693 -7.802 1.00 56.22 101 ARG A C 1
ATOM 758 O O . ARG A 1 101 ? 30.756 -3.262 -6.686 1.00 56.22 101 ARG A O 1
ATOM 765 N N . SER A 1 102 ? 31.817 -4.752 -7.997 1.00 52.53 102 SER A N 1
ATOM 766 C CA . SER A 1 102 ? 32.612 -5.394 -6.939 1.00 52.53 102 SER A CA 1
ATOM 767 C C . SER A 1 102 ? 34.094 -5.059 -7.094 1.00 52.53 102 SER A C 1
ATOM 769 O O . SER A 1 102 ? 34.512 -4.533 -8.124 1.00 52.53 102 SER A O 1
ATOM 771 N N . VAL A 1 103 ? 34.893 -5.397 -6.078 1.00 47.28 103 VAL A N 1
ATOM 772 C CA . VAL A 1 103 ? 36.359 -5.207 -6.056 1.00 47.28 103 VAL A CA 1
ATOM 773 C C . VAL A 1 103 ? 37.043 -5.845 -7.278 1.00 47.28 103 VAL A C 1
ATOM 775 O O . VAL A 1 103 ? 38.023 -5.322 -7.787 1.00 47.28 103 VAL A O 1
ATOM 778 N N . THR A 1 104 ? 36.477 -6.934 -7.800 1.00 52.38 104 THR A N 1
ATOM 779 C CA . THR A 1 104 ? 36.953 -7.682 -8.977 1.00 52.38 104 THR A CA 1
ATOM 780 C C . THR A 1 104 ? 36.368 -7.218 -10.320 1.00 52.38 104 THR A C 1
ATOM 782 O O . THR A 1 104 ? 36.550 -7.891 -11.330 1.00 52.38 104 THR A O 1
ATOM 785 N N . GLY A 1 105 ? 35.647 -6.092 -10.360 1.00 66.38 105 GLY A N 1
ATOM 786 C CA . GLY A 1 105 ? 34.989 -5.588 -11.571 1.00 66.38 105 GLY A CA 1
ATOM 787 C C . GLY A 1 105 ? 33.553 -6.094 -11.760 1.00 66.38 105 GLY A C 1
ATOM 788 O O . GLY A 1 105 ? 32.964 -6.717 -10.879 1.00 66.38 105 GLY A O 1
ATOM 789 N N . ARG A 1 106 ? 32.935 -5.765 -12.902 1.00 70.12 106 ARG A N 1
ATOM 790 C CA . ARG A 1 106 ? 31.579 -6.227 -13.248 1.00 70.12 106 ARG A CA 1
ATOM 791 C C . ARG A 1 106 ? 31.662 -7.566 -13.975 1.00 70.12 106 ARG A C 1
ATOM 793 O O . ARG A 1 106 ? 32.460 -7.708 -14.893 1.00 70.12 106 ARG A O 1
ATOM 800 N N . ARG A 1 107 ? 30.805 -8.520 -13.605 1.00 81.06 107 ARG A N 1
ATOM 801 C CA . ARG A 1 107 ? 30.706 -9.824 -14.276 1.00 81.06 107 ARG A CA 1
ATOM 802 C C . ARG A 1 107 ? 29.261 -10.195 -14.576 1.00 81.06 107 ARG A C 1
ATOM 804 O O . ARG A 1 107 ? 28.366 -9.920 -13.775 1.00 81.06 107 ARG A O 1
ATOM 811 N N . TRP A 1 108 ? 29.045 -10.873 -15.693 1.00 81.81 108 TRP A N 1
ATOM 812 C CA . TRP A 1 108 ? 27.754 -11.456 -16.037 1.00 81.81 108 TRP A CA 1
ATOM 813 C C . TRP A 1 108 ? 27.527 -12.749 -15.248 1.00 81.81 108 TRP A C 1
ATOM 815 O O . TRP A 1 108 ? 28.385 -13.626 -15.196 1.00 81.81 108 TRP A O 1
ATOM 825 N N . CYS A 1 109 ? 26.386 -12.850 -14.568 1.00 81.81 109 CYS A N 1
ATOM 826 C CA . CYS A 1 109 ? 26.023 -13.996 -13.738 1.00 81.81 109 CYS A CA 1
ATOM 827 C C . CYS A 1 109 ? 24.727 -14.627 -14.244 1.00 81.81 109 CYS A C 1
ATOM 829 O O . CYS A 1 109 ? 23.679 -13.983 -14.185 1.00 81.81 109 CYS A O 1
ATOM 831 N N . ARG A 1 110 ? 24.770 -15.901 -14.654 1.00 85.31 110 ARG A N 1
ATOM 832 C CA . ARG A 1 110 ? 23.569 -16.661 -15.030 1.00 85.31 110 ARG A CA 1
ATOM 833 C C . ARG A 1 110 ? 22.696 -16.944 -13.805 1.00 85.31 110 ARG A C 1
ATOM 835 O O . ARG A 1 110 ? 23.199 -17.412 -12.780 1.00 85.31 110 ARG A O 1
ATOM 842 N N . ARG A 1 111 ? 21.403 -16.645 -13.888 1.00 82.25 111 ARG A N 1
ATOM 843 C CA . ARG A 1 111 ? 20.395 -16.932 -12.855 1.00 82.25 111 ARG A CA 1
ATOM 844 C C . ARG A 1 111 ? 19.097 -17.371 -13.518 1.00 82.25 111 ARG A C 1
ATOM 846 O O . ARG A 1 111 ? 18.866 -17.058 -14.683 1.00 82.25 111 ARG A O 1
ATOM 853 N N . TRP A 1 112 ? 18.277 -18.101 -12.772 1.00 82.19 112 TRP A N 1
ATOM 854 C CA . TRP A 1 112 ? 16.911 -18.396 -13.188 1.00 82.19 112 TRP A CA 1
ATOM 855 C C . TRP A 1 112 ? 16.018 -17.225 -12.794 1.00 82.19 112 TRP A C 1
ATOM 857 O O . TRP A 1 112 ? 15.998 -16.854 -11.622 1.00 82.19 112 TRP A O 1
ATOM 867 N N . PHE A 1 113 ? 15.319 -16.633 -13.753 1.00 85.50 113 PHE A N 1
ATOM 868 C CA . PHE A 1 113 ? 14.433 -15.495 -13.545 1.00 85.50 113 PHE A CA 1
ATOM 869 C C . PHE A 1 113 ? 12.980 -15.910 -13.723 1.00 85.50 113 PHE A C 1
ATOM 871 O O . PHE A 1 113 ? 12.667 -16.781 -14.532 1.00 85.50 113 PHE A O 1
ATOM 878 N N . ALA A 1 114 ? 12.093 -15.249 -12.989 1.00 82.75 114 ALA A N 1
ATOM 879 C CA . ALA A 1 114 ? 10.653 -15.406 -13.112 1.00 82.75 114 ALA A CA 1
ATOM 880 C C . ALA A 1 114 ? 9.984 -14.041 -12.925 1.00 82.75 114 ALA A C 1
ATOM 882 O O . ALA A 1 114 ? 10.099 -13.447 -11.851 1.00 82.75 114 ALA A O 1
ATOM 883 N N . VAL A 1 115 ? 9.306 -13.542 -13.960 1.00 80.94 115 VAL A N 1
ATOM 884 C CA . VAL A 1 115 ? 8.440 -12.360 -13.854 1.00 80.94 115 VAL A CA 1
ATOM 885 C C . VAL A 1 115 ? 7.017 -12.814 -13.557 1.00 80.94 115 VAL A C 1
ATOM 887 O O . VAL A 1 115 ? 6.506 -13.736 -14.197 1.00 80.94 115 VAL A O 1
ATOM 890 N N . LYS A 1 116 ? 6.387 -12.202 -12.557 1.00 76.31 116 LYS A N 1
ATOM 891 C CA . LYS A 1 116 ? 5.046 -12.565 -12.094 1.00 76.31 116 LYS A CA 1
ATOM 892 C C . LYS A 1 116 ? 4.070 -11.404 -12.288 1.00 76.31 116 LYS A C 1
ATOM 894 O O . LYS A 1 116 ? 4.470 -10.273 -12.549 1.00 76.31 116 LYS A O 1
ATOM 899 N N . LEU A 1 117 ? 2.777 -11.703 -12.168 1.00 68.00 117 LEU A N 1
ATOM 900 C CA . LEU A 1 117 ? 1.696 -10.714 -12.288 1.00 68.00 117 LEU A CA 1
ATOM 901 C C . LEU A 1 117 ? 1.672 -9.694 -11.139 1.00 68.00 117 LEU A C 1
ATOM 903 O O . LEU A 1 117 ? 1.010 -8.672 -11.255 1.00 68.00 117 LEU A O 1
ATOM 907 N N . ASP A 1 118 ? 2.427 -9.935 -10.066 1.00 59.59 118 ASP A N 1
ATOM 908 C CA . ASP A 1 118 ? 2.622 -9.003 -8.947 1.00 59.59 118 ASP A CA 1
ATOM 909 C C . ASP A 1 118 ? 3.490 -7.778 -9.301 1.00 59.59 118 ASP A C 1
ATOM 911 O O . ASP A 1 118 ? 3.777 -6.951 -8.437 1.00 59.59 118 ASP A O 1
ATOM 915 N N . GLY A 1 119 ? 3.926 -7.646 -10.558 1.00 68.38 119 GLY A N 1
ATOM 916 C CA . GLY A 1 119 ? 4.755 -6.528 -11.002 1.00 68.38 119 GLY A CA 1
ATOM 917 C C . GLY A 1 119 ? 6.235 -6.681 -10.654 1.00 68.38 119 GLY A C 1
ATOM 918 O O . GLY A 1 119 ? 6.991 -5.713 -10.771 1.00 68.38 119 GLY A O 1
ATOM 919 N N . VAL A 1 120 ? 6.670 -7.871 -10.226 1.00 70.56 120 VAL A N 1
ATOM 920 C CA . VAL A 1 120 ? 8.027 -8.111 -9.734 1.00 70.56 120 VAL A CA 1
ATOM 921 C C . VAL A 1 120 ? 8.745 -9.185 -10.558 1.00 70.56 120 VAL A C 1
ATOM 923 O O . VAL A 1 120 ? 8.218 -10.250 -10.890 1.00 70.56 120 VAL A O 1
ATOM 926 N N . LEU A 1 121 ? 10.009 -8.904 -10.877 1.00 76.94 121 LEU A N 1
ATOM 927 C CA . LEU A 1 121 ? 10.965 -9.853 -11.439 1.00 76.94 121 LEU A CA 1
ATOM 928 C C . LEU A 1 121 ? 11.794 -10.478 -10.312 1.00 76.94 121 LEU A C 1
ATOM 930 O O . LEU A 1 121 ? 12.589 -9.792 -9.670 1.00 76.94 121 LEU A O 1
ATOM 934 N N . TYR A 1 122 ? 11.662 -11.784 -10.108 1.00 75.06 122 TYR A N 1
ATOM 935 C CA . TYR A 1 122 ? 12.431 -12.554 -9.128 1.00 75.06 122 TYR A CA 1
ATOM 936 C C . TYR A 1 122 ? 13.578 -13.304 -9.792 1.00 75.06 122 TYR A C 1
ATOM 938 O O . TYR A 1 122 ? 13.474 -13.700 -10.954 1.00 75.06 122 TYR A O 1
ATOM 946 N N . TRP A 1 123 ? 14.652 -13.566 -9.043 1.00 77.44 123 TRP A N 1
ATOM 947 C CA . TRP A 1 123 ? 15.694 -14.485 -9.497 1.00 77.44 123 TRP A CA 1
ATOM 948 C C . TRP A 1 123 ? 16.198 -15.429 -8.420 1.00 77.44 123 TRP A C 1
ATOM 950 O O . TRP A 1 123 ? 16.280 -15.099 -7.238 1.00 77.44 123 TRP A O 1
ATOM 960 N N . TYR A 1 124 ? 16.602 -16.605 -8.876 1.00 76.94 124 TYR A N 1
ATOM 961 C CA . TYR A 1 124 ? 16.948 -17.766 -8.074 1.00 76.94 124 TYR A CA 1
ATOM 962 C C . TYR A 1 124 ? 18.314 -18.298 -8.485 1.00 76.94 124 TYR A C 1
ATOM 964 O O . TYR A 1 124 ? 18.887 -17.897 -9.509 1.00 76.94 124 TYR A O 1
ATOM 972 N N . ARG A 1 125 ? 18.872 -19.192 -7.667 1.00 70.50 125 ARG A N 1
ATOM 973 C CA . ARG A 1 125 ? 20.143 -19.829 -8.002 1.00 70.50 125 ARG A CA 1
ATOM 974 C C . ARG A 1 125 ? 19.937 -20.783 -9.174 1.00 70.50 125 ARG A C 1
ATOM 976 O O . ARG A 1 125 ? 20.745 -20.763 -10.101 1.00 70.50 125 ARG A O 1
ATOM 983 N N . THR A 1 126 ? 18.862 -21.569 -9.145 1.00 72.75 126 THR A N 1
ATOM 984 C CA . THR A 1 126 ? 18.539 -22.571 -10.168 1.00 72.75 126 THR A CA 1
ATOM 985 C C . THR A 1 126 ? 17.036 -22.641 -10.458 1.00 72.75 126 THR A C 1
ATOM 987 O O . THR A 1 126 ? 16.238 -21.984 -9.798 1.00 72.75 126 THR A O 1
ATOM 990 N N . ALA A 1 127 ? 16.652 -23.435 -11.462 1.00 71.75 127 ALA A N 1
ATOM 991 C CA . ALA A 1 127 ? 15.256 -23.662 -11.832 1.00 71.75 127 ALA A CA 1
ATOM 992 C C . ALA A 1 127 ? 14.495 -24.628 -10.892 1.00 71.75 127 ALA A C 1
ATOM 994 O O . ALA A 1 127 ? 13.281 -24.754 -11.022 1.00 71.75 127 ALA A O 1
ATOM 995 N N . LYS A 1 128 ? 15.172 -25.336 -9.968 1.00 60.78 128 LYS A N 1
ATOM 996 C CA . LYS A 1 128 ? 14.567 -26.374 -9.107 1.00 60.78 128 LYS A CA 1
ATOM 997 C C . LYS A 1 128 ? 14.629 -25.997 -7.621 1.00 60.78 128 LYS A C 1
ATOM 999 O O . LYS A 1 128 ? 15.704 -25.702 -7.119 1.00 60.78 128 LYS A O 1
ATOM 1004 N N . HIS A 1 129 ? 13.491 -26.102 -6.926 1.00 49.81 129 HIS A N 1
ATOM 1005 C CA . HIS A 1 129 ? 13.358 -26.158 -5.456 1.00 49.81 129 HIS A CA 1
ATOM 1006 C C . HIS A 1 129 ? 14.021 -25.038 -4.625 1.00 49.81 129 HIS A C 1
ATOM 1008 O O . HIS A 1 129 ? 14.247 -25.212 -3.428 1.00 49.81 129 HIS A O 1
ATOM 1014 N N . ASP A 1 130 ? 14.278 -23.863 -5.202 1.00 54.25 130 ASP A N 1
ATOM 1015 C CA . ASP A 1 130 ? 14.681 -22.701 -4.410 1.00 54.25 130 ASP A CA 1
ATOM 1016 C C . ASP A 1 130 ? 13.433 -22.107 -3.727 1.00 54.25 130 ASP A C 1
ATOM 1018 O O . ASP A 1 130 ? 12.656 -21.373 -4.338 1.00 54.25 130 ASP A O 1
ATOM 1022 N N . HIS A 1 131 ? 13.231 -22.419 -2.441 1.00 50.06 131 HIS A N 1
ATOM 1023 C CA . HIS A 1 131 ? 12.102 -21.894 -1.656 1.00 50.06 131 HIS A CA 1
ATOM 1024 C C . HIS A 1 131 ? 12.146 -20.364 -1.471 1.00 50.06 131 HIS A C 1
ATOM 1026 O O . HIS A 1 131 ? 11.127 -19.762 -1.136 1.00 50.06 131 HIS A O 1
ATOM 1032 N N . ALA A 1 132 ? 13.302 -19.723 -1.694 1.00 48.81 132 ALA A N 1
ATOM 1033 C CA . ALA A 1 132 ? 13.486 -18.283 -1.525 1.00 48.81 132 ALA A CA 1
ATOM 1034 C C . ALA A 1 132 ? 14.272 -17.648 -2.692 1.00 48.81 132 ALA A C 1
ATOM 1036 O O . ALA A 1 132 ? 15.296 -18.195 -3.116 1.00 48.81 132 ALA A O 1
ATOM 1037 N N . PRO A 1 133 ? 13.842 -16.479 -3.202 1.00 61.72 133 PRO A N 1
ATOM 1038 C CA . PRO A 1 133 ? 14.566 -15.756 -4.241 1.00 61.72 133 PRO A CA 1
ATOM 1039 C C . PRO A 1 133 ? 15.872 -15.153 -3.702 1.00 61.72 133 PRO A C 1
ATOM 1041 O O . PRO A 1 133 ? 15.935 -14.653 -2.582 1.00 61.72 133 PRO A O 1
ATOM 1044 N N . LEU A 1 134 ? 16.915 -15.135 -4.537 1.00 55.16 134 LEU A N 1
ATOM 1045 C CA . LEU A 1 134 ? 18.170 -14.417 -4.270 1.00 55.16 134 LEU A CA 1
ATOM 1046 C C . LEU A 1 134 ? 18.004 -12.895 -4.377 1.00 55.16 134 LEU A C 1
ATOM 1048 O O . LEU A 1 134 ? 18.876 -12.146 -3.937 1.00 55.16 134 LEU A O 1
ATOM 1052 N N . GLY A 1 135 ? 16.928 -12.442 -5.014 1.00 58.16 135 GLY A N 1
ATOM 1053 C CA . GLY A 1 135 ? 16.523 -11.048 -5.045 1.00 58.16 135 GLY A CA 1
ATOM 1054 C C . GLY A 1 135 ? 15.319 -10.815 -5.950 1.00 58.16 135 GLY A C 1
ATOM 1055 O O . GLY A 1 135 ? 14.808 -11.741 -6.587 1.00 58.16 135 GLY A O 1
ATOM 1056 N N . ALA A 1 136 ? 14.861 -9.568 -5.950 1.00 67.38 136 ALA A N 1
ATOM 1057 C CA . ALA A 1 136 ? 13.665 -9.123 -6.642 1.00 67.38 136 ALA A CA 1
ATOM 1058 C C . ALA A 1 136 ? 13.862 -7.706 -7.205 1.00 67.38 136 ALA A C 1
ATOM 1060 O O . ALA A 1 136 ? 14.624 -6.915 -6.645 1.00 67.38 136 ALA A O 1
ATOM 1061 N N . LEU A 1 137 ? 13.175 -7.397 -8.304 1.00 66.25 137 LEU A N 1
ATOM 1062 C CA . LEU A 1 137 ? 13.157 -6.088 -8.953 1.00 66.25 137 LEU A CA 1
ATOM 1063 C C . LEU A 1 137 ? 11.711 -5.706 -9.279 1.00 66.25 137 LEU A C 1
ATOM 1065 O O . LEU A 1 137 ? 11.065 -6.383 -10.076 1.00 66.25 137 LEU A O 1
ATOM 1069 N N . GLY A 1 138 ? 11.216 -4.624 -8.680 1.00 65.75 138 GLY A N 1
ATOM 1070 C CA . GLY A 1 138 ? 9.910 -4.060 -9.025 1.00 65.75 138 GLY A CA 1
ATOM 1071 C C . GLY A 1 138 ? 9.947 -3.383 -10.395 1.00 65.75 138 GLY A C 1
ATOM 1072 O O . GLY A 1 138 ? 10.871 -2.619 -10.683 1.00 65.75 138 GLY A O 1
ATOM 1073 N N . LEU A 1 139 ? 8.951 -3.670 -11.233 1.00 72.44 139 LEU A N 1
ATOM 1074 C CA . LEU A 1 139 ? 8.880 -3.210 -12.624 1.00 72.44 139 LEU A CA 1
ATOM 1075 C C . LEU A 1 139 ? 8.053 -1.929 -12.815 1.00 72.44 139 LEU A C 1
ATOM 1077 O O . LEU A 1 139 ? 8.039 -1.368 -13.907 1.00 72.44 139 LEU A O 1
ATOM 1081 N N . GLN A 1 140 ? 7.409 -1.434 -11.757 1.00 66.25 140 GLN A N 1
ATOM 1082 C CA . GLN A 1 140 ? 6.628 -0.196 -11.784 1.00 66.25 140 GLN A CA 1
ATOM 1083 C C . GLN A 1 140 ? 7.480 1.009 -12.215 1.00 66.25 140 GLN A C 1
ATOM 1085 O O . GLN A 1 140 ? 8.547 1.269 -11.649 1.00 66.25 140 GLN A O 1
ATOM 1090 N N . ASN A 1 141 ? 7.001 1.748 -13.219 1.00 66.81 141 ASN A N 1
ATOM 1091 C CA . ASN A 1 141 ? 7.663 2.938 -13.770 1.00 66.81 141 ASN A CA 1
ATOM 1092 C C . ASN A 1 141 ? 9.106 2.676 -14.257 1.00 66.81 141 ASN A C 1
ATOM 1094 O O . ASN A 1 141 ? 9.933 3.590 -14.307 1.00 66.81 141 ASN A O 1
ATOM 1098 N N . GLN A 1 142 ? 9.420 1.424 -14.605 1.00 73.00 142 GLN A N 1
ATOM 1099 C CA . GLN A 1 142 ? 10.679 1.047 -15.238 1.00 73.00 142 GLN A CA 1
ATOM 1100 C C . GLN A 1 142 ? 10.525 1.088 -16.760 1.00 73.00 142 GLN A C 1
ATOM 1102 O O . GLN A 1 142 ? 9.516 0.670 -17.320 1.00 73.00 142 GLN A O 1
ATOM 1107 N N . THR A 1 143 ? 11.565 1.542 -17.446 1.00 80.81 143 THR A N 1
ATOM 1108 C CA . THR A 1 143 ? 11.700 1.437 -18.900 1.00 80.81 143 THR A CA 1
ATOM 1109 C C . THR A 1 143 ? 12.590 0.249 -19.237 1.00 80.81 143 THR A C 1
ATOM 1111 O O . THR A 1 143 ? 13.705 0.142 -18.715 1.00 80.81 143 THR A O 1
ATOM 1114 N N . ILE A 1 144 ? 12.123 -0.627 -20.127 1.00 91.06 144 ILE A N 1
ATOM 1115 C CA . ILE A 1 144 ? 12.908 -1.742 -20.655 1.00 91.06 144 ILE A CA 1
ATOM 1116 C C . ILE A 1 144 ? 13.354 -1.399 -22.074 1.00 91.06 144 ILE A C 1
ATOM 1118 O O . ILE A 1 144 ? 12.540 -1.074 -22.933 1.00 91.06 144 ILE A O 1
ATOM 1122 N N . SER A 1 145 ? 14.661 -1.449 -22.325 1.00 89.62 145 SER A N 1
ATOM 1123 C CA . SER A 1 145 ? 15.239 -1.081 -23.624 1.00 89.62 145 SER A CA 1
ATOM 1124 C C . SER A 1 145 ? 16.428 -1.962 -23.989 1.00 89.62 145 SER A C 1
ATOM 1126 O O . SER A 1 145 ? 17.143 -2.462 -23.119 1.00 89.62 145 SER A O 1
ATOM 1128 N N . ARG A 1 146 ? 16.646 -2.153 -25.293 1.00 89.12 146 ARG A N 1
ATOM 1129 C CA . ARG A 1 146 ? 17.820 -2.854 -25.827 1.00 89.12 146 ARG A CA 1
ATOM 1130 C C . ARG A 1 146 ? 19.092 -2.059 -25.552 1.00 89.12 146 ARG A C 1
ATOM 1132 O O . ARG A 1 146 ? 19.077 -0.831 -25.587 1.00 89.12 146 ARG A O 1
ATOM 1139 N N . VAL A 1 147 ? 20.193 -2.766 -25.301 1.00 86.94 147 VAL A N 1
ATOM 1140 C CA . VAL A 1 147 ? 21.517 -2.153 -25.131 1.00 86.94 147 VAL A CA 1
ATOM 1141 C C . VAL A 1 147 ? 22.578 -3.003 -25.834 1.00 86.94 147 VAL A C 1
ATOM 1143 O O . VAL A 1 147 ? 23.325 -3.719 -25.169 1.00 86.94 147 VAL A O 1
ATOM 1146 N N . PRO A 1 148 ? 22.670 -2.932 -27.173 1.00 74.31 148 PRO A N 1
ATOM 1147 C CA . PRO A 1 148 ? 23.658 -3.701 -27.938 1.00 74.31 148 PRO A CA 1
ATOM 1148 C C . PRO A 1 148 ? 25.106 -3.413 -27.503 1.00 74.31 148 PRO A C 1
ATOM 1150 O O . PRO A 1 148 ? 25.968 -4.283 -27.549 1.00 74.31 148 PRO A O 1
ATOM 1153 N N . GLU A 1 149 ? 25.357 -2.202 -27.006 1.00 73.62 149 GLU A N 1
ATOM 1154 C CA . GLU A 1 149 ? 26.675 -1.710 -26.593 1.00 73.62 149 GLU A CA 1
ATOM 1155 C C . GLU A 1 149 ? 27.102 -2.166 -25.183 1.00 73.62 149 GLU A C 1
ATOM 1157 O O . GLU A 1 149 ? 28.194 -1.838 -24.726 1.00 73.62 149 GLU A O 1
ATOM 1162 N N . ALA A 1 150 ? 26.277 -2.940 -24.464 1.00 69.00 150 ALA A N 1
ATOM 1163 C CA . ALA A 1 150 ? 26.567 -3.367 -23.087 1.00 69.00 150 ALA A CA 1
ATOM 1164 C C . ALA A 1 150 ? 27.673 -4.441 -22.966 1.00 69.00 150 ALA A C 1
ATOM 1166 O O . ALA A 1 150 ? 27.947 -4.914 -21.859 1.00 69.00 150 ALA A O 1
ATOM 1167 N N . GLY A 1 151 ? 28.296 -4.843 -24.079 1.00 72.56 151 GLY A N 1
ATOM 1168 C CA . GLY A 1 151 ? 29.383 -5.827 -24.104 1.00 72.56 151 GLY A CA 1
ATOM 1169 C C . GLY A 1 151 ? 28.934 -7.277 -23.883 1.00 72.56 151 GLY A C 1
ATOM 1170 O O . GLY A 1 151 ? 29.753 -8.109 -23.498 1.00 72.56 151 GLY A O 1
ATOM 1171 N N . ALA A 1 152 ? 27.649 -7.583 -24.092 1.00 81.88 152 ALA A N 1
ATOM 1172 C CA . ALA A 1 152 ? 27.099 -8.939 -24.086 1.00 81.88 152 ALA A CA 1
ATOM 1173 C C . ALA A 1 152 ? 26.045 -9.098 -25.199 1.00 81.88 152 ALA A C 1
ATOM 1175 O O . ALA A 1 152 ? 25.337 -8.131 -25.498 1.00 81.88 152 ALA A O 1
ATOM 1176 N N . PRO A 1 153 ? 25.921 -10.288 -25.817 1.00 85.94 153 PRO A N 1
ATOM 1177 C CA . PRO A 1 153 ? 24.941 -10.528 -26.871 1.00 85.94 153 PRO A CA 1
ATOM 1178 C C . PRO A 1 153 ? 23.509 -10.417 -26.330 1.00 85.94 153 PRO A C 1
ATOM 1180 O O . PRO A 1 153 ? 23.250 -10.676 -25.152 1.00 85.94 153 PRO A O 1
ATOM 1183 N N . HIS A 1 154 ? 22.584 -9.993 -27.195 1.00 92.06 154 HIS A N 1
ATOM 1184 C CA . HIS A 1 154 ? 21.147 -9.889 -26.898 1.00 92.06 154 HIS A CA 1
ATOM 1185 C C . HIS A 1 154 ? 20.838 -9.117 -25.601 1.00 92.06 154 HIS A C 1
ATOM 1187 O O . HIS A 1 154 ? 19.906 -9.438 -24.859 1.00 92.06 154 HIS A O 1
ATOM 1193 N N . ALA A 1 155 ? 21.663 -8.112 -25.294 1.00 92.31 155 ALA A N 1
ATOM 1194 C CA . ALA A 1 155 ? 21.595 -7.396 -24.036 1.00 92.31 155 ALA A CA 1
ATOM 1195 C C . ALA A 1 155 ? 20.471 -6.353 -24.010 1.00 92.31 155 ALA A C 1
ATOM 1197 O O . ALA A 1 155 ? 20.164 -5.665 -24.990 1.00 92.31 155 ALA A O 1
ATOM 1198 N N . PHE A 1 156 ? 19.872 -6.208 -22.836 1.00 94.12 156 PHE A N 1
ATOM 1199 C CA . PHE A 1 156 ? 18.854 -5.213 -22.543 1.00 94.12 156 PHE A CA 1
ATOM 1200 C C . PHE A 1 156 ? 19.021 -4.689 -21.121 1.00 94.12 156 PHE A C 1
ATOM 1202 O O . PHE A 1 156 ? 19.708 -5.283 -20.287 1.00 94.12 156 PHE A O 1
ATOM 1209 N N . LYS A 1 157 ? 18.403 -3.546 -20.838 1.00 91.75 157 LYS A N 1
ATOM 1210 C CA . LYS A 1 157 ? 18.391 -2.951 -19.506 1.00 91.75 157 LYS A CA 1
ATOM 1211 C C . LYS A 1 157 ? 16.978 -2.693 -19.025 1.00 91.75 157 LYS A C 1
ATOM 1213 O O . LYS A 1 157 ? 16.094 -2.383 -19.820 1.00 91.75 157 LYS A O 1
ATOM 1218 N N . VAL A 1 158 ? 16.820 -2.765 -17.711 1.00 88.19 158 VAL A N 1
ATOM 1219 C CA . VAL A 1 158 ? 15.669 -2.243 -16.979 1.00 88.19 158 VAL A CA 1
ATOM 1220 C C . VAL A 1 158 ? 16.153 -1.039 -16.179 1.00 88.19 158 VAL A C 1
ATOM 1222 O O . VAL A 1 158 ? 17.111 -1.147 -15.408 1.00 88.19 158 VAL A O 1
ATOM 1225 N N . SER A 1 159 ? 15.557 0.123 -16.426 1.00 79.62 159 SER A N 1
ATOM 1226 C CA . SER A 1 159 ? 16.004 1.399 -15.867 1.00 79.62 159 SER A CA 1
ATOM 1227 C C . SER A 1 159 ? 14.846 2.254 -15.384 1.00 79.62 159 SER A C 1
ATOM 1229 O O . SER A 1 159 ? 13.844 2.381 -16.084 1.00 79.62 159 SER A O 1
ATOM 1231 N N . LYS A 1 160 ? 15.046 2.935 -14.258 1.00 72.19 160 LYS A N 1
ATOM 1232 C CA . LYS A 1 160 ? 14.153 3.963 -13.729 1.00 72.19 160 LYS A CA 1
ATOM 1233 C C . LYS A 1 160 ? 14.918 5.268 -13.597 1.00 72.19 160 LYS A C 1
ATOM 1235 O O . LYS A 1 160 ? 16.118 5.270 -13.318 1.00 72.19 160 LYS A O 1
ATOM 1240 N N . PHE A 1 161 ? 14.224 6.377 -13.829 1.00 60.47 161 PHE A N 1
ATOM 1241 C CA . PHE A 1 161 ? 14.812 7.705 -13.717 1.00 60.47 161 PHE A CA 1
ATOM 1242 C C . PHE A 1 161 ? 15.447 7.901 -12.329 1.00 60.47 161 PHE A C 1
ATOM 1244 O O . PHE A 1 161 ? 14.800 7.667 -11.311 1.00 60.47 161 PHE A O 1
ATOM 1251 N N . GLY A 1 162 ? 16.724 8.296 -12.297 1.00 54.03 162 GLY A N 1
ATOM 1252 C CA . GLY A 1 162 ? 17.482 8.516 -11.059 1.00 54.03 162 GLY A CA 1
ATOM 1253 C C . GLY A 1 162 ? 18.077 7.263 -10.396 1.00 54.03 162 GLY A C 1
ATOM 1254 O O . GLY A 1 162 ? 18.793 7.399 -9.407 1.00 54.03 162 GLY A O 1
ATOM 1255 N N . GLU A 1 163 ? 17.848 6.058 -10.929 1.00 67.69 163 GLU A N 1
ATOM 1256 C CA . GLU A 1 163 ? 18.397 4.806 -10.390 1.00 67.69 163 GLU A CA 1
ATOM 1257 C C . GLU A 1 163 ? 19.422 4.164 -11.340 1.00 67.69 163 GLU A C 1
ATOM 1259 O O . GLU A 1 163 ? 19.397 4.343 -12.559 1.00 67.69 163 GLU A O 1
ATOM 1264 N N . SER A 1 164 ? 20.352 3.383 -10.776 1.00 72.75 164 SER A N 1
ATOM 1265 C CA . SER A 1 164 ? 21.300 2.612 -11.586 1.00 72.75 164 SER A CA 1
ATOM 1266 C C . SER A 1 164 ? 20.567 1.507 -12.361 1.00 72.75 164 SER A C 1
ATOM 1268 O O . SER A 1 164 ? 19.860 0.712 -11.741 1.00 72.75 164 SER A O 1
ATOM 1270 N N . PRO A 1 165 ? 20.756 1.400 -13.688 1.00 82.62 165 PRO A N 1
ATOM 1271 C CA . PRO A 1 165 ? 20.068 0.402 -14.498 1.00 82.62 165 PRO A CA 1
ATOM 1272 C C . PRO A 1 165 ? 20.549 -1.021 -14.201 1.00 82.62 165 PRO A C 1
ATOM 1274 O O . PRO A 1 165 ? 21.737 -1.266 -13.965 1.00 82.62 165 PRO A O 1
ATOM 1277 N N . TYR A 1 166 ? 19.625 -1.973 -14.293 1.00 84.00 166 TYR A N 1
ATOM 1278 C CA . TYR A 1 166 ? 19.924 -3.400 -14.294 1.00 84.00 166 TYR A CA 1
ATOM 1279 C C . TYR A 1 166 ? 20.161 -3.864 -15.724 1.00 84.00 166 TYR A C 1
ATOM 1281 O O . TYR A 1 166 ? 19.310 -3.649 -16.581 1.00 84.00 166 TYR A O 1
ATOM 1289 N N . TYR A 1 167 ? 21.290 -4.524 -15.972 1.00 89.62 167 TYR A N 1
ATOM 1290 C CA . TYR A 1 167 ? 21.617 -5.077 -17.285 1.00 89.62 167 TYR A CA 1
ATOM 1291 C C . TYR A 1 167 ? 21.422 -6.587 -17.301 1.00 89.62 167 TYR A C 1
ATOM 1293 O O . TYR A 1 167 ? 21.854 -7.291 -16.378 1.00 89.62 167 TYR A O 1
ATOM 1301 N N . PHE A 1 168 ? 20.813 -7.058 -18.381 1.00 93.38 168 PHE A N 1
ATOM 1302 C CA . PHE A 1 168 ? 20.508 -8.450 -18.654 1.00 93.38 168 PHE A CA 1
ATOM 1303 C C . PHE A 1 168 ? 21.010 -8.838 -20.045 1.00 93.38 168 PHE A C 1
ATOM 1305 O O . PHE A 1 168 ? 21.113 -7.990 -20.928 1.00 93.38 168 PHE A O 1
ATOM 1312 N N . SER A 1 169 ? 21.324 -10.113 -20.231 1.00 93.44 169 SER A N 1
ATOM 1313 C CA . SER A 1 169 ? 21.687 -10.706 -21.517 1.00 93.44 169 SER A CA 1
ATOM 1314 C C . SER A 1 169 ? 21.036 -12.084 -21.615 1.00 93.44 169 SER A C 1
ATOM 1316 O O . SER A 1 169 ? 21.025 -12.843 -20.638 1.00 93.44 169 SER A O 1
ATOM 1318 N N . ALA A 1 170 ? 20.423 -12.354 -22.765 1.00 93.75 170 ALA A N 1
ATOM 1319 C CA . ALA A 1 170 ? 19.812 -13.636 -23.092 1.00 93.75 170 ALA A CA 1
ATOM 1320 C C . ALA A 1 170 ? 20.762 -14.495 -23.935 1.00 93.75 170 ALA A C 1
ATOM 1322 O O . ALA A 1 170 ? 21.688 -13.977 -24.556 1.00 93.75 170 ALA A O 1
ATOM 1323 N N . ASP A 1 171 ? 20.503 -15.803 -23.967 1.00 91.62 171 ASP A N 1
ATOM 1324 C CA . ASP A 1 171 ? 21.299 -16.747 -24.758 1.00 91.62 171 ASP A CA 1
ATOM 1325 C C . ASP A 1 171 ? 21.063 -16.566 -26.277 1.00 91.62 171 ASP A C 1
ATOM 1327 O O . ASP A 1 171 ? 21.951 -16.869 -27.070 1.00 91.62 171 ASP A O 1
ATOM 1331 N N . ASP A 1 172 ? 19.905 -16.023 -26.675 1.00 93.00 172 ASP A N 1
ATOM 1332 C CA . ASP A 1 172 ? 19.515 -15.768 -28.065 1.00 93.00 172 ASP A CA 1
ATOM 1333 C C . ASP A 1 172 ? 18.532 -14.579 -28.196 1.00 93.00 172 ASP A C 1
ATOM 1335 O O . ASP A 1 172 ? 17.983 -14.064 -27.211 1.00 93.00 172 ASP A O 1
ATOM 1339 N N . GLU A 1 173 ? 18.321 -14.132 -29.436 1.00 92.19 173 GLU A N 1
ATOM 1340 C CA . GLU A 1 173 ? 17.521 -12.952 -29.785 1.00 92.19 173 GLU A CA 1
ATOM 1341 C C . GLU A 1 173 ? 16.017 -13.130 -29.525 1.00 92.19 173 GLU A C 1
ATOM 1343 O O . GLU A 1 173 ? 15.343 -12.193 -29.076 1.00 92.19 173 GLU A O 1
ATOM 1348 N N . ASP A 1 174 ? 15.491 -14.334 -29.748 1.00 92.44 174 ASP A N 1
ATOM 1349 C CA . ASP A 1 174 ? 14.083 -14.644 -29.506 1.00 92.44 174 ASP A CA 1
ATOM 1350 C C . ASP A 1 174 ? 13.797 -14.626 -28.005 1.00 92.44 174 ASP A C 1
ATOM 1352 O O . ASP A 1 174 ? 12.810 -14.039 -27.553 1.00 92.44 174 ASP A O 1
ATOM 1356 N N . THR A 1 175 ? 14.694 -15.207 -27.211 1.00 92.94 175 THR A N 1
ATOM 1357 C CA . THR A 1 175 ? 14.635 -15.204 -25.752 1.00 92.94 175 THR A CA 1
ATOM 1358 C C . THR A 1 175 ? 14.697 -13.778 -25.209 1.00 92.94 175 THR A C 1
ATOM 1360 O O . THR A 1 175 ? 13.887 -13.429 -24.344 1.00 92.94 175 THR A O 1
ATOM 1363 N N . ALA A 1 176 ? 15.584 -12.920 -25.729 1.00 92.50 176 ALA A N 1
ATOM 1364 C CA . ALA A 1 176 ? 15.616 -11.503 -25.355 1.00 92.50 176 ALA A CA 1
ATOM 1365 C C . ALA A 1 176 ? 14.303 -10.786 -25.693 1.00 92.50 176 ALA A C 1
ATOM 1367 O O . ALA A 1 176 ? 13.768 -10.051 -24.861 1.00 92.50 176 ALA A O 1
ATOM 1368 N N . THR A 1 177 ? 13.753 -11.025 -26.883 1.00 93.06 177 THR A N 1
ATOM 1369 C CA . THR A 1 177 ? 12.491 -10.416 -27.324 1.00 93.06 177 THR A CA 1
ATOM 1370 C C . THR A 1 177 ? 11.326 -10.828 -26.429 1.00 93.06 177 THR A C 1
ATOM 1372 O O . THR A 1 177 ? 10.570 -9.966 -25.974 1.00 93.06 177 THR A O 1
ATOM 1375 N N . ARG A 1 178 ? 11.216 -12.121 -26.097 1.00 93.31 178 ARG A N 1
ATOM 1376 C CA . ARG A 1 178 ? 10.178 -12.632 -25.188 1.00 93.31 178 ARG A CA 1
ATOM 1377 C C . ARG A 1 178 ? 10.314 -12.052 -23.783 1.00 93.31 178 ARG A C 1
ATOM 1379 O O . ARG A 1 178 ? 9.315 -11.628 -23.210 1.00 93.31 178 ARG A O 1
ATOM 1386 N N . TRP A 1 179 ? 11.536 -11.953 -23.253 1.00 94.94 179 TRP A N 1
ATOM 1387 C CA . TRP A 1 179 ? 11.776 -11.316 -21.956 1.00 94.94 179 TRP A CA 1
ATOM 1388 C C . TRP A 1 179 ? 11.386 -9.841 -21.947 1.00 94.94 179 TRP A C 1
ATOM 1390 O O . TRP A 1 179 ? 10.682 -9.408 -21.041 1.00 94.94 179 TRP A O 1
ATOM 1400 N N . ILE A 1 180 ? 11.801 -9.065 -22.947 1.00 93.12 180 ILE A N 1
ATOM 1401 C CA . ILE A 1 180 ? 11.467 -7.638 -23.033 1.00 93.12 180 ILE A CA 1
ATOM 1402 C C . ILE A 1 180 ? 9.960 -7.441 -23.177 1.00 93.12 180 ILE A C 1
ATOM 1404 O O . ILE A 1 180 ? 9.402 -6.569 -22.517 1.00 93.12 180 ILE A O 1
ATOM 1408 N N . SER A 1 181 ? 9.297 -8.258 -23.998 1.00 91.94 181 SER A N 1
ATOM 1409 C CA . SER A 1 181 ? 7.843 -8.221 -24.161 1.00 91.94 181 SER A CA 1
ATOM 1410 C C . SER A 1 181 ? 7.124 -8.521 -22.842 1.00 91.94 181 SER A C 1
ATOM 1412 O O . SER A 1 181 ? 6.314 -7.708 -22.402 1.00 91.94 181 SER A O 1
ATOM 1414 N N . ALA A 1 182 ? 7.491 -9.607 -22.152 1.00 89.56 182 ALA A N 1
ATOM 1415 C CA . ALA A 1 182 ? 6.901 -9.980 -20.868 1.00 89.56 182 ALA A CA 1
ATOM 1416 C C . ALA A 1 182 ? 7.147 -8.920 -19.781 1.00 89.56 182 ALA A C 1
ATOM 1418 O O . ALA A 1 182 ? 6.232 -8.556 -19.044 1.00 89.56 182 ALA A O 1
ATOM 1419 N N . LEU A 1 183 ? 8.366 -8.376 -19.699 1.00 89.19 183 LEU A N 1
ATOM 1420 C CA . LEU A 1 183 ? 8.700 -7.315 -18.749 1.00 89.19 183 LEU A CA 1
ATOM 1421 C C . LEU A 1 183 ? 7.950 -6.018 -19.058 1.00 89.19 183 LEU A C 1
ATOM 1423 O O . LEU A 1 183 ? 7.470 -5.389 -18.125 1.00 89.19 183 LEU A O 1
ATOM 1427 N N . ASN A 1 184 ? 7.807 -5.630 -20.329 1.00 87.12 184 ASN A N 1
ATOM 1428 C CA . ASN A 1 184 ? 7.027 -4.453 -20.722 1.00 87.12 184 ASN A CA 1
ATOM 1429 C C . ASN A 1 184 ? 5.532 -4.643 -20.455 1.00 87.12 184 ASN A C 1
ATOM 1431 O O . ASN A 1 184 ? 4.885 -3.723 -19.968 1.00 87.12 184 ASN A O 1
ATOM 1435 N N . GLN A 1 185 ? 4.981 -5.826 -20.729 1.00 83.81 185 GLN A N 1
ATOM 1436 C CA . GLN A 1 185 ? 3.583 -6.143 -20.439 1.00 83.81 185 GLN A CA 1
ATOM 1437 C C . GLN A 1 185 ? 3.304 -6.053 -18.936 1.00 83.81 185 GLN A C 1
ATOM 1439 O O . GLN A 1 185 ? 2.332 -5.421 -18.517 1.00 83.81 185 GLN A O 1
ATOM 1444 N N . VAL A 1 186 ? 4.173 -6.651 -18.119 1.00 80.19 186 VAL A N 1
ATOM 1445 C CA . VAL A 1 186 ? 4.046 -6.613 -16.661 1.00 80.19 186 VAL A CA 1
ATOM 1446 C C . VAL A 1 186 ? 4.335 -5.219 -16.121 1.00 80.19 186 VAL A C 1
ATOM 1448 O O . VAL A 1 186 ? 3.600 -4.781 -15.254 1.00 80.19 186 VAL A O 1
ATOM 1451 N N . ALA A 1 187 ? 5.311 -4.478 -16.648 1.00 76.81 187 ALA A N 1
ATOM 1452 C CA . ALA A 1 187 ? 5.560 -3.088 -16.263 1.00 76.81 187 ALA A CA 1
ATOM 1453 C C . ALA A 1 187 ? 4.371 -2.183 -16.611 1.00 76.81 187 ALA A C 1
ATOM 1455 O O . ALA A 1 187 ? 3.968 -1.381 -15.784 1.00 76.81 187 ALA A O 1
ATOM 1456 N N . ALA A 1 188 ? 3.750 -2.350 -17.782 1.00 71.88 188 ALA A N 1
ATOM 1457 C CA . ALA A 1 188 ? 2.556 -1.602 -18.174 1.00 71.88 188 ALA A CA 1
ATOM 1458 C C . ALA A 1 188 ? 1.337 -1.965 -17.313 1.00 71.88 188 ALA A C 1
ATOM 1460 O O . ALA A 1 188 ? 0.535 -1.097 -16.987 1.00 71.88 188 ALA A O 1
ATOM 1461 N N . THR A 1 189 ? 1.208 -3.233 -16.916 1.00 64.69 189 THR A N 1
ATOM 1462 C CA . THR A 1 189 ? 0.139 -3.696 -16.015 1.00 64.69 189 THR A CA 1
ATOM 1463 C C . THR A 1 189 ? 0.400 -3.268 -14.567 1.00 64.69 189 THR A C 1
ATOM 1465 O O . THR A 1 189 ? -0.518 -2.845 -13.880 1.00 64.69 189 THR A O 1
ATOM 1468 N N . ALA A 1 190 ? 1.654 -3.282 -14.117 1.00 55.06 190 ALA A N 1
ATOM 1469 C CA . ALA A 1 190 ? 2.086 -2.811 -12.802 1.00 55.06 190 ALA A CA 1
ATOM 1470 C C . ALA A 1 190 ? 2.026 -1.280 -12.693 1.00 55.06 190 ALA A C 1
ATOM 1472 O O . ALA A 1 190 ? 1.704 -0.752 -11.642 1.00 55.06 190 ALA A O 1
ATOM 1473 N N . SER A 1 191 ? 2.266 -0.550 -13.783 1.00 49.56 191 SER A N 1
ATOM 1474 C CA . SER A 1 191 ? 2.011 0.894 -13.879 1.00 49.56 191 SER A CA 1
ATOM 1475 C C . SER A 1 191 ? 0.521 1.225 -14.036 1.00 49.56 191 SER A C 1
ATOM 1477 O O . SER A 1 191 ? 0.150 2.388 -13.921 1.00 49.56 191 SER A O 1
ATOM 1479 N N . ARG A 1 192 ? -0.345 0.222 -14.254 1.00 44.69 192 ARG A N 1
ATOM 1480 C CA . ARG A 1 192 ? -1.806 0.327 -14.079 1.00 44.69 192 ARG A CA 1
ATOM 1481 C C . ARG A 1 192 ? -2.247 0.034 -12.634 1.00 44.69 192 ARG A C 1
ATOM 1483 O O . ARG A 1 192 ? -3.444 0.044 -12.366 1.00 44.69 192 ARG A O 1
ATOM 1490 N N . VAL A 1 193 ? -1.310 -0.192 -11.705 1.00 41.06 193 VAL A N 1
ATOM 1491 C CA . VAL A 1 193 ? -1.590 -0.322 -10.269 1.00 41.06 193 VAL A CA 1
ATOM 1492 C C . VAL A 1 193 ? -1.594 1.066 -9.625 1.00 41.06 193 VAL A C 1
ATOM 1494 O O . VAL A 1 193 ? -0.553 1.654 -9.354 1.00 41.06 193 VAL A O 1
ATOM 1497 N N . ASP A 1 194 ? -2.819 1.546 -9.435 1.00 45.97 194 ASP A N 1
ATOM 1498 C CA . ASP A 1 194 ? -3.324 2.537 -8.482 1.00 45.97 194 ASP A CA 1
ATOM 1499 C C . ASP A 1 194 ? -2.538 3.866 -8.288 1.00 45.97 194 ASP A C 1
ATOM 1501 O O . ASP A 1 194 ? -1.530 3.899 -7.568 1.00 45.97 194 ASP A O 1
ATOM 1505 N N . PRO A 1 195 ? -3.035 5.003 -8.833 1.00 44.94 195 PRO A N 1
ATOM 1506 C CA . PRO A 1 195 ? -2.524 6.359 -8.569 1.00 44.94 195 PRO A CA 1
ATOM 1507 C C . PRO A 1 195 ? -2.279 6.672 -7.083 1.00 44.94 195 PRO A C 1
ATOM 1509 O O . PRO A 1 195 ? -1.418 7.490 -6.745 1.00 44.94 195 PRO A O 1
ATOM 1512 N N . TYR A 1 196 ? -3.005 5.991 -6.198 1.00 44.75 196 TYR A N 1
ATOM 1513 C CA . TYR A 1 196 ? -2.945 6.125 -4.753 1.00 44.75 196 TYR A CA 1
ATOM 1514 C C . TYR A 1 196 ? -1.621 5.639 -4.121 1.00 44.75 196 TYR A C 1
ATOM 1516 O O . TYR A 1 196 ? -1.065 6.279 -3.218 1.00 44.75 196 TYR A O 1
ATOM 1524 N N . VAL A 1 197 ? -1.066 4.520 -4.603 1.00 47.56 197 VAL A N 1
ATOM 1525 C CA . VAL A 1 197 ? 0.218 3.995 -4.098 1.00 47.56 197 VAL A CA 1
ATOM 1526 C C . VAL A 1 197 ? 1.358 4.927 -4.503 1.00 47.56 197 VAL A C 1
ATOM 1528 O O . VAL A 1 197 ? 2.274 5.175 -3.716 1.00 47.56 197 VAL A O 1
ATOM 1531 N N . ASP A 1 198 ? 1.273 5.496 -5.704 1.00 51.88 198 ASP A N 1
ATOM 1532 C CA . ASP A 1 198 ? 2.246 6.453 -6.223 1.00 51.88 198 ASP A CA 1
ATOM 1533 C C . ASP A 1 198 ? 2.192 7.794 -5.464 1.00 51.88 198 ASP A C 1
ATOM 1535 O O . ASP A 1 198 ? 3.231 8.346 -5.094 1.00 51.88 198 ASP A O 1
ATOM 1539 N N . GLU A 1 199 ? 0.996 8.286 -5.123 1.00 58.12 199 GLU A N 1
ATOM 1540 C CA . GLU A 1 199 ? 0.836 9.447 -4.236 1.00 58.12 199 GLU A CA 1
ATOM 1541 C C . GLU A 1 199 ? 1.428 9.191 -2.848 1.00 58.12 199 GLU A C 1
ATOM 1543 O O . GLU A 1 199 ? 2.168 10.026 -2.320 1.00 58.12 199 GLU A O 1
ATOM 1548 N N . SER A 1 200 ? 1.183 8.008 -2.286 1.00 60.38 200 SER A N 1
ATOM 1549 C CA . SER A 1 200 ? 1.692 7.669 -0.962 1.00 60.38 200 SER A CA 1
ATOM 1550 C C . SER A 1 200 ? 3.220 7.569 -0.933 1.00 60.38 200 SER A C 1
ATOM 1552 O O . SER A 1 200 ? 3.881 8.051 -0.014 1.00 60.38 200 SER A O 1
ATOM 1554 N N . LEU A 1 201 ? 3.830 7.015 -1.980 1.00 56.34 201 LEU A N 1
ATOM 1555 C CA . LEU A 1 201 ? 5.287 6.967 -2.100 1.00 56.34 201 LEU A CA 1
ATOM 1556 C C . LEU A 1 201 ? 5.908 8.357 -2.312 1.00 56.34 201 LEU A C 1
ATOM 1558 O O . LEU A 1 201 ? 6.988 8.614 -1.773 1.00 56.34 201 LEU A O 1
ATOM 1562 N N . ARG A 1 202 ? 5.231 9.269 -3.027 1.00 66.00 202 ARG A N 1
ATOM 1563 C CA . ARG A 1 202 ? 5.647 10.680 -3.128 1.00 66.00 202 ARG A CA 1
ATOM 1564 C C . ARG A 1 202 ? 5.569 11.389 -1.780 1.00 66.00 202 ARG A C 1
ATOM 1566 O O . ARG A 1 202 ? 6.540 12.029 -1.385 1.00 66.00 202 ARG A O 1
ATOM 1573 N N . ASN A 1 203 ? 4.468 11.225 -1.049 1.00 70.06 203 ASN A N 1
ATOM 1574 C CA . ASN A 1 203 ? 4.279 11.834 0.269 1.00 70.06 203 ASN A CA 1
ATOM 1575 C C . ASN A 1 203 ? 5.355 11.393 1.270 1.00 70.06 203 ASN A C 1
ATOM 1577 O O . ASN A 1 203 ? 5.826 12.201 2.065 1.00 70.06 203 ASN A O 1
ATOM 1581 N N . ALA A 1 204 ? 5.839 10.150 1.180 1.00 69.69 204 ALA A N 1
ATOM 1582 C CA . ALA A 1 204 ? 6.935 9.671 2.025 1.00 69.69 204 ALA A CA 1
ATOM 1583 C C . ALA A 1 204 ? 8.262 10.442 1.825 1.00 69.69 204 ALA A C 1
ATOM 1585 O O . ALA A 1 204 ? 9.112 10.428 2.719 1.00 69.69 204 ALA A O 1
ATOM 1586 N N . GLN A 1 205 ? 8.448 11.124 0.687 1.00 71.88 205 GLN A N 1
ATOM 1587 C CA . GLN A 1 205 ? 9.614 11.978 0.410 1.00 71.88 205 GLN A CA 1
ATOM 1588 C C . GLN A 1 205 ? 9.430 13.429 0.875 1.00 71.88 205 GLN A C 1
ATOM 1590 O O . GLN A 1 205 ? 10.337 14.242 0.703 1.00 71.88 205 GLN A O 1
ATOM 1595 N N . LEU A 1 206 ? 8.274 13.767 1.448 1.00 68.62 206 LEU A N 1
ATOM 1596 C CA . LEU A 1 206 ? 7.970 15.110 1.920 1.00 68.62 206 LEU A CA 1
ATOM 1597 C C . LEU A 1 206 ? 8.131 15.220 3.447 1.00 68.62 206 LEU A C 1
ATOM 1599 O O . LEU A 1 206 ? 7.923 14.237 4.174 1.00 68.62 206 LEU A O 1
ATOM 1603 N N . PRO A 1 207 ? 8.451 16.422 3.962 1.00 77.00 207 PRO A N 1
ATOM 1604 C CA . PRO A 1 207 ? 8.313 16.728 5.380 1.00 77.00 207 PRO A CA 1
ATOM 1605 C C . PRO A 1 207 ? 6.855 16.569 5.822 1.00 77.00 207 PRO A C 1
ATOM 1607 O O . PRO A 1 207 ? 5.945 16.833 5.035 1.00 77.00 207 PRO A O 1
ATOM 1610 N N . SER A 1 208 ? 6.615 16.222 7.090 1.00 77.94 208 SER A N 1
ATOM 1611 C CA . SER A 1 208 ? 5.245 15.989 7.579 1.00 77.94 208 SER A CA 1
ATOM 1612 C C . SER A 1 208 ? 4.327 17.205 7.388 1.00 77.94 208 SER A C 1
ATOM 1614 O O . SER A 1 208 ? 3.164 17.050 7.044 1.00 77.94 208 SER A O 1
ATOM 1616 N N . ILE A 1 209 ? 4.864 18.422 7.532 1.00 84.88 209 ILE A N 1
ATOM 1617 C CA . ILE A 1 209 ? 4.115 19.679 7.362 1.00 84.88 209 ILE A CA 1
ATOM 1618 C C . ILE A 1 209 ? 3.683 19.954 5.912 1.00 84.88 209 ILE A C 1
ATOM 1620 O O . ILE A 1 209 ? 2.806 20.778 5.675 1.00 84.88 209 ILE A O 1
ATOM 1624 N N . SER A 1 210 ? 4.310 19.297 4.936 1.00 82.75 210 SER A N 1
ATOM 1625 C CA . SER A 1 210 ? 4.041 19.515 3.512 1.00 82.75 210 SER A CA 1
ATOM 1626 C C . SER A 1 210 ? 2.965 18.586 2.953 1.00 82.75 210 SER A C 1
ATOM 1628 O O . SER A 1 210 ? 2.620 18.718 1.783 1.00 82.75 210 SER A O 1
ATOM 1630 N N . ILE A 1 211 ? 2.439 17.658 3.757 1.00 77.50 211 ILE A N 1
ATOM 1631 C CA . ILE A 1 211 ? 1.372 16.744 3.349 1.00 77.50 211 ILE A CA 1
ATOM 1632 C C . ILE A 1 211 ? 0.024 17.377 3.742 1.00 77.50 211 ILE A C 1
ATOM 1634 O O . ILE A 1 211 ? -0.253 17.512 4.933 1.00 77.50 211 ILE A O 1
ATOM 1638 N N . PRO A 1 212 ? -0.822 17.798 2.783 1.00 77.44 212 PRO A N 1
ATOM 1639 C CA . PRO A 1 212 ? -2.104 18.431 3.084 1.00 77.44 212 PRO A CA 1
ATOM 1640 C C . PRO A 1 212 ? -3.192 17.404 3.430 1.00 77.44 212 PRO A C 1
ATOM 1642 O O . PRO A 1 212 ? -3.102 16.233 3.059 1.00 77.44 212 PRO A O 1
ATOM 1645 N N . ASN A 1 213 ? -4.274 17.874 4.065 1.00 74.25 213 ASN A N 1
ATOM 1646 C CA . ASN A 1 213 ? -5.485 17.090 4.356 1.00 74.25 213 ASN A CA 1
ATOM 1647 C C . ASN A 1 213 ? -5.201 15.789 5.128 1.00 74.25 213 ASN A C 1
ATOM 1649 O O . ASN A 1 213 ? -5.666 14.718 4.744 1.00 74.25 213 ASN A O 1
ATOM 1653 N N . VAL A 1 214 ? -4.395 15.884 6.186 1.00 82.00 214 VAL A N 1
ATOM 1654 C CA . VAL A 1 214 ? -4.081 14.747 7.060 1.00 82.00 214 VAL A CA 1
ATOM 1655 C C . VAL A 1 214 ? -5.287 14.376 7.919 1.00 82.00 214 VAL A C 1
ATOM 1657 O O . VAL A 1 214 ? -5.964 15.252 8.456 1.00 82.00 214 VAL A O 1
ATOM 1660 N N . ASP A 1 215 ? -5.538 13.079 8.082 1.00 77.62 215 ASP A N 1
ATOM 1661 C CA . ASP A 1 215 ? -6.634 12.581 8.919 1.00 77.62 215 ASP A CA 1
ATOM 1662 C C . ASP A 1 215 ? -6.256 12.630 10.406 1.00 77.62 215 ASP A C 1
ATOM 1664 O O . ASP A 1 215 ? -7.086 12.912 11.270 1.00 77.62 215 ASP A O 1
ATOM 1668 N N . CYS A 1 216 ? -4.984 12.363 10.725 1.00 86.12 216 CYS A N 1
ATOM 1669 C CA . CYS A 1 216 ? -4.442 12.491 12.075 1.00 86.12 216 CYS A CA 1
ATOM 1670 C C . CYS A 1 216 ? -2.914 12.564 12.055 1.00 86.12 216 CYS A C 1
ATOM 1672 O O . CYS A 1 216 ? -2.254 11.926 11.242 1.00 86.12 216 CYS A O 1
ATOM 1674 N N . GLU A 1 217 ? -2.330 13.296 12.998 1.00 93.94 217 GLU A N 1
ATOM 1675 C CA . GLU A 1 217 ? -0.885 13.322 13.215 1.00 93.94 217 GLU A CA 1
ATOM 1676 C C . GLU A 1 217 ? -0.541 13.453 14.698 1.00 93.94 217 GLU A C 1
ATOM 1678 O O . GLU A 1 217 ? -1.356 13.902 15.515 1.00 93.94 217 GLU A O 1
ATOM 1683 N N . GLY A 1 218 ? 0.678 13.062 15.062 1.00 89.56 218 GLY A N 1
ATOM 1684 C CA . GLY A 1 218 ? 1.187 13.207 16.420 1.00 89.56 218 GLY A CA 1
ATOM 1685 C C . GLY A 1 218 ? 2.231 12.165 16.817 1.00 89.56 218 GLY A C 1
ATOM 1686 O O . GLY A 1 218 ? 2.537 11.239 16.061 1.00 89.56 218 GLY A O 1
ATOM 1687 N N . PRO A 1 219 ? 2.806 12.303 18.019 1.00 95.12 219 PRO A N 1
ATOM 1688 C CA . PRO A 1 219 ? 3.749 11.329 18.536 1.00 95.12 219 PRO A CA 1
ATOM 1689 C C . PRO A 1 219 ? 3.042 10.028 18.938 1.00 95.12 219 PRO A C 1
ATOM 1691 O O . PRO A 1 219 ? 1.984 10.044 19.559 1.00 95.12 219 PRO A O 1
ATOM 1694 N N . LEU A 1 220 ? 3.671 8.896 18.627 1.00 96.31 220 LEU A N 1
ATOM 1695 C CA . LEU A 1 220 ? 3.335 7.581 19.175 1.00 96.31 220 LEU A CA 1
ATOM 1696 C C . LEU A 1 220 ? 4.615 6.782 19.396 1.00 96.31 220 LEU A C 1
ATOM 1698 O O . LEU A 1 220 ? 5.630 6.980 18.722 1.00 96.31 220 LEU A O 1
ATOM 1702 N N . SER A 1 221 ? 4.562 5.809 20.295 1.00 94.50 221 SER A N 1
ATOM 1703 C CA . SER A 1 221 ? 5.594 4.783 20.388 1.00 94.50 221 SER A CA 1
ATOM 1704 C C . SER A 1 221 ? 5.175 3.547 19.604 1.00 94.50 221 SER A C 1
ATOM 1706 O O . SER A 1 221 ? 4.115 2.992 19.863 1.00 94.50 221 SER A O 1
ATOM 1708 N N . LYS A 1 222 ? 6.012 3.069 18.674 1.00 88.75 222 LYS A N 1
ATOM 1709 C CA . LYS A 1 222 ? 5.783 1.786 17.988 1.00 88.75 222 LYS A CA 1
ATOM 1710 C C . LYS A 1 222 ? 6.606 0.660 18.589 1.00 88.75 222 LYS A C 1
ATOM 1712 O O . LYS A 1 222 ? 7.805 0.825 18.836 1.00 88.75 222 LYS A O 1
ATOM 1717 N N . PHE A 1 223 ? 6.013 -0.519 18.714 1.00 86.56 223 PHE A N 1
ATOM 1718 C CA . PHE A 1 223 ? 6.742 -1.698 19.163 1.00 86.56 223 PHE A CA 1
ATOM 1719 C C . PHE A 1 223 ? 7.636 -2.248 18.046 1.00 86.56 223 PHE A C 1
ATOM 1721 O O . PHE A 1 223 ? 7.301 -2.245 16.855 1.00 86.56 223 PHE A O 1
ATOM 1728 N N . SER A 1 224 ? 8.828 -2.703 18.409 1.00 76.94 224 SER A N 1
ATOM 1729 C CA . SER A 1 224 ? 9.712 -3.466 17.540 1.00 76.94 224 SER A CA 1
ATOM 1730 C C . SER A 1 224 ? 9.706 -4.915 17.991 1.00 76.94 224 SER A C 1
ATOM 1732 O O . SER A 1 224 ? 10.385 -5.242 18.954 1.00 76.94 224 SER A O 1
ATOM 1734 N N . GLN A 1 225 ? 9.016 -5.798 17.273 1.00 71.38 225 GLN A N 1
ATOM 1735 C CA . GLN A 1 225 ? 8.994 -7.227 17.609 1.00 71.38 225 GLN A CA 1
ATOM 1736 C C . GLN A 1 225 ? 10.401 -7.853 17.592 1.00 71.38 225 GLN A C 1
ATOM 1738 O O . GLN A 1 225 ? 10.728 -8.645 18.468 1.00 71.38 225 GLN A O 1
ATOM 1743 N N . ARG A 1 226 ? 11.273 -7.417 16.667 1.00 66.06 226 ARG A N 1
ATOM 1744 C CA . ARG A 1 226 ? 12.674 -7.875 16.575 1.00 66.06 226 ARG A CA 1
ATOM 1745 C C . ARG A 1 226 ? 13.506 -7.519 17.808 1.00 66.06 226 ARG A C 1
ATOM 1747 O O . ARG A 1 226 ? 14.361 -8.293 18.211 1.00 66.06 226 ARG A O 1
ATOM 1754 N N . TRP A 1 227 ? 13.274 -6.336 18.374 1.00 71.00 227 TRP A N 1
ATOM 1755 C CA . TRP A 1 227 ? 14.084 -5.785 19.471 1.00 71.00 227 TRP A CA 1
ATOM 1756 C C . TRP A 1 227 ? 13.334 -5.751 20.805 1.00 71.00 227 TRP A C 1
ATOM 1758 O O . TRP A 1 227 ? 13.863 -5.221 21.772 1.00 71.00 227 TRP A O 1
ATOM 1768 N N . LYS A 1 228 ? 12.087 -6.234 20.828 1.00 78.81 228 LYS A N 1
ATOM 1769 C CA . LYS A 1 228 ? 11.130 -6.198 21.943 1.00 78.81 228 LYS A CA 1
ATOM 1770 C C . LYS A 1 228 ? 11.075 -4.856 22.691 1.00 78.81 228 LYS A C 1
ATOM 1772 O O . LYS A 1 228 ? 10.947 -4.821 23.908 1.00 78.81 228 LYS A O 1
ATOM 1777 N N . THR A 1 229 ? 11.183 -3.749 21.958 1.00 82.50 229 THR A N 1
ATOM 1778 C CA . THR A 1 229 ? 11.295 -2.390 22.515 1.00 82.50 229 THR A CA 1
ATOM 1779 C C . THR A 1 229 ? 10.343 -1.418 21.837 1.00 82.50 229 THR A C 1
ATOM 1781 O O . THR A 1 229 ? 10.069 -1.523 20.637 1.00 82.50 229 THR A O 1
ATOM 1784 N N . TRP A 1 230 ? 9.873 -0.442 22.608 1.00 86.88 230 TRP A N 1
ATOM 1785 C CA . TRP A 1 230 ? 9.084 0.684 22.125 1.00 86.88 230 TRP A CA 1
ATOM 1786 C C . TRP A 1 230 ? 10.001 1.791 21.610 1.00 86.88 230 TRP A C 1
ATOM 1788 O O . TRP A 1 230 ? 11.013 2.113 22.228 1.00 86.88 230 TRP A O 1
ATOM 1798 N N . ARG A 1 231 ? 9.667 2.369 20.455 1.00 84.88 231 ARG A N 1
ATOM 1799 C CA . ARG A 1 231 ? 10.397 3.510 19.890 1.00 84.88 231 ARG A CA 1
ATOM 1800 C C . ARG A 1 231 ? 9.432 4.624 19.535 1.00 84.88 231 ARG A C 1
ATOM 1802 O O . ARG A 1 231 ? 8.562 4.425 18.687 1.00 84.88 231 ARG A O 1
ATOM 1809 N N . ARG A 1 232 ? 9.638 5.789 20.149 1.00 93.06 232 ARG A N 1
ATOM 1810 C CA . ARG A 1 232 ? 8.883 7.011 19.871 1.00 93.06 232 ARG A CA 1
ATOM 1811 C C . ARG A 1 232 ? 9.182 7.519 18.463 1.00 93.06 232 ARG A C 1
ATOM 1813 O O . ARG A 1 232 ? 10.344 7.553 18.055 1.00 93.06 232 ARG A O 1
ATOM 1820 N N . ARG A 1 233 ? 8.143 7.864 17.713 1.00 90.06 233 ARG A N 1
ATOM 1821 C CA . ARG A 1 233 ? 8.198 8.430 16.361 1.00 90.06 233 ARG A CA 1
ATOM 1822 C C . ARG A 1 233 ? 7.078 9.449 16.208 1.00 90.06 233 ARG A C 1
ATOM 1824 O O . ARG A 1 233 ? 6.110 9.419 16.967 1.00 90.06 233 ARG A O 1
ATOM 1831 N N . TYR A 1 234 ? 7.216 10.332 15.229 1.00 91.12 234 TYR A N 1
ATOM 1832 C CA . TYR A 1 234 ? 6.118 11.193 14.808 1.00 91.12 234 TYR A CA 1
ATOM 1833 C C . TYR A 1 234 ? 5.365 10.504 13.673 1.00 91.12 234 TYR A C 1
ATOM 1835 O O . TYR A 1 234 ? 5.991 10.105 12.692 1.00 91.12 234 TYR A O 1
ATOM 1843 N N . PHE A 1 235 ? 4.060 10.312 13.832 1.00 93.69 235 PHE A N 1
ATOM 1844 C CA . PHE A 1 235 ? 3.205 9.633 12.866 1.00 93.69 235 PHE A CA 1
ATOM 1845 C C . PHE A 1 235 ? 2.261 10.617 12.190 1.00 93.69 235 PHE A C 1
ATOM 1847 O O . PHE A 1 235 ? 1.785 11.558 12.823 1.00 93.69 235 PHE A O 1
ATOM 1854 N N . LEU A 1 236 ? 1.969 10.350 10.923 1.00 91.88 236 LEU A N 1
ATOM 1855 C CA . LEU A 1 236 ? 1.006 11.081 10.111 1.00 91.88 236 LEU A CA 1
ATOM 1856 C C . LEU A 1 236 ? 0.176 10.059 9.338 1.00 91.88 236 LEU A C 1
ATOM 1858 O O . LEU A 1 236 ? 0.728 9.152 8.722 1.00 91.88 236 LEU A O 1
ATOM 1862 N N . LEU A 1 237 ? -1.141 10.183 9.417 1.00 85.88 237 LEU A N 1
ATOM 1863 C CA . LEU A 1 237 ? -2.122 9.337 8.757 1.00 85.88 237 LEU A CA 1
ATOM 1864 C C . LEU A 1 237 ? -2.818 10.154 7.675 1.00 85.88 237 LEU A C 1
ATOM 1866 O O . LEU A 1 237 ? -3.364 11.223 7.956 1.00 85.88 237 LEU A O 1
ATOM 1870 N N . LYS A 1 238 ? -2.800 9.631 6.455 1.00 80.44 238 LYS A N 1
ATOM 1871 C CA . LYS A 1 238 ? -3.534 10.180 5.323 1.00 80.44 238 LYS A CA 1
ATOM 1872 C C . LYS A 1 238 ? -4.042 9.032 4.467 1.00 80.44 238 LYS A C 1
ATOM 1874 O O . LYS A 1 238 ? -3.237 8.236 3.990 1.00 80.44 238 LYS A O 1
ATOM 1879 N N . ASP A 1 239 ? -5.356 8.963 4.297 1.00 71.19 239 ASP A N 1
ATOM 1880 C CA . ASP A 1 239 ? -6.040 8.036 3.396 1.00 71.19 239 ASP A CA 1
ATOM 1881 C C . ASP A 1 239 ? -5.691 6.559 3.659 1.00 71.19 239 ASP A C 1
ATOM 1883 O O . ASP A 1 239 ? -5.427 5.822 2.729 1.00 71.19 239 ASP A O 1
ATOM 1887 N N . ALA A 1 240 ? -5.607 6.113 4.913 1.00 74.75 240 ALA A N 1
ATOM 1888 C CA . ALA A 1 240 ? -5.140 4.776 5.316 1.00 74.75 240 ALA A CA 1
ATOM 1889 C C . ALA A 1 240 ? -3.658 4.464 5.004 1.00 74.75 240 ALA A C 1
ATOM 1891 O O . ALA A 1 240 ? -3.196 3.331 5.173 1.00 74.75 240 ALA A O 1
ATOM 1892 N N . SER A 1 241 ? -2.868 5.474 4.639 1.00 81.00 241 SER A N 1
ATOM 1893 C CA . SER A 1 241 ? -1.406 5.424 4.625 1.00 81.00 241 SER A CA 1
ATOM 1894 C C . SER A 1 241 ? -0.836 6.086 5.878 1.00 81.00 241 SER A C 1
ATOM 1896 O O . SER A 1 241 ? -1.075 7.262 6.156 1.00 81.00 241 SER A O 1
ATOM 1898 N N . LEU A 1 242 ? -0.068 5.317 6.653 1.00 85.69 242 LEU A N 1
ATOM 1899 C CA . LEU A 1 242 ? 0.530 5.746 7.914 1.00 85.69 242 LEU A CA 1
ATOM 1900 C C . LEU A 1 242 ? 2.044 5.935 7.768 1.00 85.69 242 LEU A C 1
ATOM 1902 O O . LEU A 1 242 ? 2.820 4.975 7.746 1.00 85.69 242 LEU A O 1
ATOM 1906 N N . TYR A 1 243 ? 2.464 7.190 7.715 1.00 84.62 243 TYR A N 1
ATOM 1907 C CA . TYR A 1 243 ? 3.850 7.633 7.609 1.00 84.62 243 TYR A CA 1
ATOM 1908 C C . TYR A 1 243 ? 4.457 7.793 8.995 1.00 84.62 243 TYR A C 1
ATOM 1910 O O . TYR A 1 243 ? 3.773 8.194 9.940 1.00 84.62 243 TYR A O 1
ATOM 1918 N N . PHE A 1 244 ? 5.756 7.525 9.129 1.00 83.75 244 PHE A N 1
ATOM 1919 C CA . PHE A 1 244 ? 6.454 7.790 10.382 1.00 83.75 244 PHE A CA 1
ATOM 1920 C C . PHE A 1 244 ? 7.839 8.386 10.181 1.00 83.75 244 PHE A C 1
ATOM 1922 O O . PHE A 1 244 ? 8.615 7.967 9.326 1.00 83.75 244 PHE A O 1
ATOM 1929 N N . TYR A 1 245 ? 8.167 9.333 11.047 1.00 85.19 245 TYR A N 1
ATOM 1930 C CA . TYR A 1 245 ? 9.361 10.163 10.998 1.00 85.19 245 TYR A CA 1
ATOM 1931 C C . TYR A 1 245 ? 10.163 10.011 12.291 1.00 85.19 245 TYR A C 1
ATOM 1933 O O . TYR A 1 245 ? 9.630 9.566 13.316 1.00 85.19 245 TYR A O 1
ATOM 1941 N N . THR A 1 246 ? 11.453 10.368 12.268 1.00 78.00 246 THR A N 1
ATOM 1942 C CA . THR A 1 246 ? 12.252 10.456 13.506 1.00 78.00 246 THR A CA 1
ATOM 1943 C C . THR A 1 246 ? 11.582 11.388 14.512 1.00 78.00 246 THR A C 1
ATOM 1945 O O . THR A 1 246 ? 11.448 11.028 15.680 1.00 78.00 246 THR A O 1
ATOM 1948 N N . ASP A 1 247 ? 11.104 12.528 14.020 1.00 86.31 247 ASP A N 1
ATOM 1949 C CA . ASP A 1 247 ? 10.471 13.626 14.742 1.00 86.31 247 ASP A CA 1
ATOM 1950 C C . ASP A 1 247 ? 9.681 14.507 13.748 1.00 86.31 247 ASP A C 1
ATOM 1952 O O . ASP A 1 247 ? 9.661 14.232 12.548 1.00 86.31 247 ASP A O 1
ATOM 1956 N N . ARG A 1 248 ? 9.024 15.560 14.246 1.00 87.69 248 ARG A N 1
ATOM 1957 C CA . ARG A 1 248 ? 8.158 16.452 13.453 1.00 87.69 248 ARG A CA 1
ATOM 1958 C C . ARG A 1 248 ? 8.908 17.300 12.412 1.00 87.69 248 ARG A C 1
ATOM 1960 O O . ARG A 1 248 ? 8.302 17.745 11.448 1.00 87.69 248 ARG A O 1
ATOM 1967 N N . ASN A 1 249 ? 10.204 17.543 12.600 1.00 85.94 249 ASN A N 1
ATOM 1968 C CA . ASN A 1 249 ? 11.006 18.414 11.734 1.00 85.94 249 ASN A CA 1
ATOM 1969 C C . ASN A 1 249 ? 11.771 17.628 10.658 1.00 85.94 249 ASN A C 1
ATOM 1971 O O . ASN A 1 249 ? 12.501 18.211 9.851 1.00 85.94 249 ASN A O 1
ATOM 1975 N N . ALA A 1 250 ? 11.637 16.302 10.649 1.00 74.00 250 ALA A N 1
ATOM 1976 C CA . ALA A 1 250 ? 12.276 15.445 9.671 1.00 74.00 250 ALA A CA 1
ATOM 1977 C C . ALA A 1 250 ? 11.774 15.748 8.250 1.00 74.00 250 ALA A C 1
ATOM 1979 O O . ALA A 1 250 ? 10.581 15.912 8.002 1.00 74.00 250 ALA A O 1
ATOM 1980 N N . LYS A 1 251 ? 12.713 15.791 7.299 1.00 75.88 251 LYS A N 1
ATOM 1981 C CA . LYS A 1 251 ? 12.430 16.164 5.905 1.00 75.88 251 LYS A CA 1
ATOM 1982 C C . LYS A 1 251 ? 11.836 15.035 5.063 1.00 75.88 251 LYS A C 1
ATOM 1984 O O . LYS A 1 251 ? 11.294 15.313 4.005 1.00 75.88 251 LYS A O 1
ATOM 1989 N N . VAL A 1 252 ? 11.980 13.788 5.509 1.00 65.12 252 VAL A N 1
ATOM 1990 C CA . VAL A 1 252 ? 11.508 12.581 4.817 1.00 65.12 252 VAL A CA 1
ATOM 1991 C C . VAL A 1 252 ? 11.048 11.547 5.837 1.00 65.12 252 VAL A C 1
ATOM 1993 O O . VAL A 1 252 ? 11.571 11.497 6.958 1.00 65.12 252 VAL A O 1
ATOM 1996 N N . ALA A 1 253 ? 10.089 10.711 5.452 1.00 65.56 253 ALA A N 1
ATOM 1997 C CA . ALA A 1 253 ? 9.623 9.626 6.299 1.00 65.56 253 ALA A CA 1
ATOM 1998 C C . ALA A 1 253 ? 10.709 8.546 6.431 1.00 65.56 253 ALA A C 1
ATOM 2000 O O . ALA A 1 253 ? 11.425 8.220 5.486 1.00 65.56 253 ALA A O 1
ATOM 2001 N N . LEU A 1 254 ? 10.802 7.934 7.610 1.00 67.19 254 LEU A N 1
ATOM 2002 C CA . LEU A 1 254 ? 11.593 6.716 7.810 1.00 67.19 254 LEU A CA 1
ATOM 2003 C C . LEU A 1 254 ? 10.933 5.493 7.166 1.00 67.19 254 LEU A C 1
ATOM 2005 O O . LEU A 1 254 ? 11.596 4.485 6.926 1.00 67.19 254 LEU A O 1
ATOM 2009 N N . GLY A 1 255 ? 9.619 5.552 6.964 1.00 71.38 255 GLY A N 1
ATOM 2010 C CA . GLY A 1 255 ? 8.851 4.502 6.326 1.00 71.38 255 GLY A CA 1
ATOM 2011 C C . GLY A 1 255 ? 7.356 4.790 6.331 1.00 71.38 255 GLY A C 1
ATOM 2012 O O . GLY A 1 255 ? 6.891 5.807 6.850 1.00 71.38 255 GLY A O 1
ATOM 2013 N N . LEU A 1 256 ? 6.626 3.845 5.751 1.00 75.94 256 LEU A N 1
ATOM 2014 C CA . LEU A 1 256 ? 5.195 3.898 5.495 1.00 75.94 256 LEU A CA 1
ATOM 2015 C C . LEU A 1 256 ? 4.580 2.529 5.812 1.00 75.94 256 LEU A C 1
ATOM 2017 O O . LEU A 1 256 ? 5.191 1.493 5.538 1.00 75.94 256 LEU A O 1
ATOM 2021 N N . PHE A 1 257 ? 3.372 2.533 6.366 1.00 79.44 257 PHE A N 1
ATOM 2022 C CA . PHE A 1 257 ? 2.490 1.373 6.431 1.0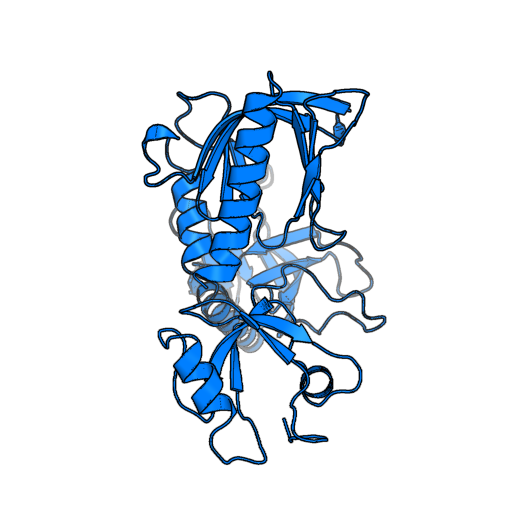0 79.44 257 PHE A CA 1
ATOM 2023 C C . PHE A 1 257 ? 1.222 1.656 5.629 1.00 79.44 257 PHE A C 1
ATOM 2025 O O . PHE A 1 257 ? 0.565 2.665 5.862 1.00 79.44 257 PHE A O 1
ATOM 2032 N N . GLN A 1 258 ? 0.875 0.755 4.715 1.00 72.44 258 GLN A N 1
ATOM 2033 C CA . GLN A 1 258 ? -0.429 0.758 4.059 1.00 72.44 258 GLN A CA 1
ATOM 2034 C C . GLN A 1 258 ? -1.396 -0.046 4.922 1.00 72.44 258 GLN A C 1
ATOM 2036 O O . GLN A 1 258 ? -1.144 -1.219 5.192 1.00 72.44 258 GLN A O 1
ATOM 2041 N N . LEU A 1 259 ? -2.460 0.603 5.387 1.00 72.94 259 LEU A N 1
ATOM 2042 C CA . LEU A 1 259 ? -3.390 0.052 6.373 1.00 72.94 259 LEU A CA 1
ATOM 2043 C C . LEU A 1 259 ? -4.748 -0.328 5.773 1.00 72.94 259 LEU A C 1
ATOM 2045 O O . LEU A 1 259 ? -5.688 -0.602 6.511 1.00 72.94 259 LEU A O 1
ATOM 2049 N N . HIS A 1 260 ? -4.867 -0.379 4.449 1.00 68.38 260 HIS A N 1
ATOM 2050 C CA . HIS A 1 260 ? -6.091 -0.828 3.785 1.00 68.38 260 HIS A CA 1
ATOM 2051 C C . HIS A 1 260 ? -6.448 -2.243 4.257 1.00 68.38 260 HIS A C 1
ATOM 2053 O O . HIS A 1 260 ? -5.604 -3.143 4.257 1.00 68.38 260 HIS A O 1
ATOM 2059 N N . GLY A 1 261 ? -7.682 -2.410 4.736 1.00 58.75 261 GLY A N 1
ATOM 2060 C CA . GLY A 1 261 ? -8.180 -3.666 5.299 1.00 58.75 261 GLY A CA 1
ATOM 2061 C C . GLY A 1 261 ? -7.653 -4.021 6.696 1.00 58.75 261 GLY A C 1
ATOM 2062 O O . GLY A 1 261 ? -8.049 -5.050 7.242 1.00 58.75 261 GLY A O 1
ATOM 2063 N N . TYR A 1 262 ? -6.782 -3.209 7.304 1.00 77.62 262 TYR A N 1
ATOM 2064 C CA . TYR A 1 262 ? -6.383 -3.425 8.694 1.00 77.62 262 TYR A CA 1
ATOM 2065 C C . TYR A 1 262 ? -7.543 -3.117 9.637 1.00 77.62 262 TYR A C 1
ATOM 2067 O O . TYR A 1 262 ? -8.275 -2.154 9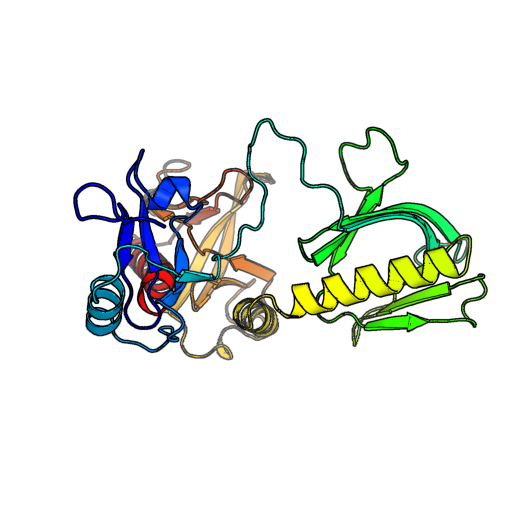.450 1.00 77.62 262 TYR A O 1
ATOM 2075 N N . LYS A 1 263 ? -7.662 -3.901 10.707 1.00 81.19 263 LYS A N 1
ATOM 2076 C CA . LYS A 1 263 ? -8.559 -3.586 11.825 1.00 81.19 263 LYS A CA 1
ATOM 2077 C C . LYS A 1 263 ? -7.748 -2.981 12.951 1.00 81.19 263 LYS A C 1
ATOM 2079 O O . LYS A 1 263 ? -6.689 -3.516 13.281 1.00 81.19 263 LYS A O 1
ATOM 2084 N N . VAL A 1 264 ? -8.229 -1.904 13.559 1.00 90.12 264 VAL A N 1
ATOM 2085 C CA . VAL A 1 264 ? -7.579 -1.336 14.741 1.00 90.12 264 VAL A CA 1
ATOM 2086 C C . VAL A 1 264 ? -8.393 -1.614 15.993 1.00 90.12 264 VAL A C 1
ATOM 2088 O O . VAL A 1 264 ? -9.617 -1.600 15.982 1.00 90.12 264 VAL A O 1
ATOM 2091 N N . GLN A 1 265 ? -7.706 -1.927 17.088 1.00 93.38 265 GLN A N 1
ATOM 2092 C CA . GLN A 1 265 ? -8.362 -2.176 18.368 1.00 93.38 265 GLN A CA 1
ATOM 2093 C C . GLN A 1 265 ? -7.448 -1.866 19.550 1.00 93.38 265 GLN A C 1
ATOM 2095 O O . GLN A 1 265 ? -6.227 -1.747 19.424 1.00 93.38 265 GLN A O 1
ATOM 2100 N N . SER A 1 266 ? -8.049 -1.741 20.734 1.00 95.38 266 SER A N 1
ATOM 2101 C CA . SER A 1 266 ? -7.289 -1.637 21.979 1.00 95.38 266 SER A CA 1
ATOM 2102 C C . SER A 1 266 ? -6.483 -2.907 22.235 1.00 95.38 266 SER A C 1
ATOM 2104 O O . SER A 1 266 ? -6.970 -4.012 22.024 1.00 95.38 266 SER A O 1
ATOM 2106 N N . SER A 1 267 ? -5.272 -2.738 22.757 1.00 92.50 267 SER A N 1
ATOM 2107 C CA . SER A 1 267 ? -4.385 -3.836 23.132 1.00 92.50 267 SER A CA 1
ATOM 2108 C C . SER A 1 267 ? -3.896 -3.624 24.562 1.00 92.50 267 SER A C 1
ATOM 2110 O O . SER A 1 267 ? -3.946 -2.521 25.103 1.00 92.50 267 SER A O 1
ATOM 2112 N N . SER A 1 268 ? -3.428 -4.690 25.199 1.00 86.50 268 SER A N 1
ATOM 2113 C CA . SER A 1 268 ? -2.786 -4.643 26.522 1.00 86.50 268 SER A CA 1
ATOM 2114 C C . SER A 1 268 ? -1.390 -5.260 26.478 1.00 86.50 268 SER A C 1
ATOM 2116 O O . SER A 1 268 ? -0.902 -5.804 27.470 1.00 86.50 268 SER A O 1
ATOM 2118 N N . LEU A 1 269 ? -0.740 -5.196 25.308 1.00 82.50 269 LEU A N 1
ATOM 2119 C CA . LEU A 1 269 ? 0.606 -5.719 25.107 1.00 82.50 269 LEU A CA 1
ATOM 2120 C C . LEU A 1 269 ? 1.560 -5.160 26.175 1.00 82.50 269 LEU A C 1
ATOM 2122 O O . LEU A 1 269 ? 1.685 -3.948 26.347 1.00 82.50 269 LEU A O 1
ATOM 2126 N N . GLN A 1 270 ? 2.238 -6.061 26.892 1.00 80.69 270 GLN A N 1
ATOM 2127 C CA . GLN A 1 270 ? 3.132 -5.729 28.012 1.00 80.69 270 GLN A CA 1
ATOM 2128 C C . GLN A 1 270 ? 2.466 -4.913 29.143 1.00 80.69 270 GLN A C 1
ATOM 2130 O O . GLN A 1 270 ? 3.140 -4.137 29.815 1.00 80.69 270 GLN A O 1
ATOM 2135 N N . GLY A 1 271 ? 1.154 -5.061 29.360 1.00 83.25 271 GLY A N 1
ATOM 2136 C CA . GLY A 1 271 ? 0.423 -4.371 30.434 1.00 83.25 271 GLY A CA 1
ATOM 2137 C C . GLY A 1 271 ? 0.225 -2.869 30.202 1.00 83.25 271 GLY A C 1
ATOM 2138 O O . GLY A 1 271 ? -0.178 -2.147 31.115 1.00 83.25 271 GLY A O 1
ATOM 2139 N N . GLN A 1 272 ? 0.508 -2.381 28.993 1.00 88.44 272 GLN A N 1
ATOM 2140 C CA . GLN A 1 272 ? 0.397 -0.968 28.652 1.00 88.44 272 GLN A CA 1
ATOM 2141 C C . GLN A 1 272 ? -1.063 -0.594 28.367 1.00 88.44 272 GLN A C 1
ATOM 2143 O O . GLN A 1 272 ? -1.646 -1.024 27.376 1.00 88.44 272 GLN A O 1
ATOM 2148 N N . LYS A 1 273 ? -1.655 0.238 29.229 1.00 89.12 273 LYS A N 1
ATOM 2149 C CA . LYS A 1 273 ? -3.089 0.601 29.193 1.00 89.12 273 LYS A CA 1
ATOM 2150 C C . LYS A 1 273 ? -3.463 1.433 27.956 1.00 89.12 273 LYS A C 1
ATOM 2152 O O . LYS A 1 273 ? -4.523 1.248 27.353 1.00 89.12 273 LYS A O 1
ATOM 2157 N N . ASN A 1 274 ? -2.533 2.284 27.524 1.00 93.81 274 ASN A N 1
ATOM 2158 C CA . ASN A 1 274 ? -2.694 3.165 26.365 1.00 93.81 274 ASN A CA 1
ATOM 2159 C C . ASN A 1 274 ? -2.218 2.513 25.052 1.00 93.81 274 ASN A C 1
ATOM 2161 O O . ASN A 1 274 ? -1.983 3.213 24.063 1.00 93.81 274 ASN A O 1
ATOM 2165 N N . ALA A 1 275 ? -2.042 1.187 25.035 1.00 96.06 275 ALA A N 1
ATOM 2166 C CA . ALA A 1 275 ? -1.651 0.466 23.836 1.00 96.06 275 ALA A CA 1
ATOM 2167 C C . ALA A 1 275 ? -2.848 0.160 22.929 1.00 96.06 275 ALA A C 1
ATOM 2169 O O . ALA A 1 275 ? -3.989 -0.025 23.367 1.00 96.06 275 ALA A O 1
ATOM 2170 N N . PHE A 1 276 ? -2.561 0.092 21.638 1.00 96.94 276 PHE A N 1
ATOM 2171 C CA . PHE A 1 276 ? -3.483 -0.347 20.605 1.00 96.94 276 PHE A CA 1
ATOM 2172 C C . PHE A 1 276 ? -2.710 -1.040 19.486 1.00 96.94 276 PHE A C 1
ATOM 2174 O O . PHE A 1 276 ? -1.483 -0.943 19.395 1.00 96.94 276 PHE A O 1
ATOM 2181 N N . GLU A 1 277 ? -3.424 -1.779 18.656 1.00 95.56 277 GLU A N 1
ATOM 2182 C CA . GLU A 1 277 ? -2.839 -2.595 17.603 1.00 95.56 277 GLU A CA 1
ATOM 2183 C C . GLU A 1 277 ? -3.574 -2.400 16.285 1.00 95.56 277 GLU A C 1
ATOM 2185 O O . GLU A 1 277 ? -4.769 -2.112 16.270 1.00 95.56 277 GLU A O 1
ATOM 2190 N N . ALA A 1 278 ? -2.828 -2.529 15.190 1.00 89.56 278 ALA A N 1
ATOM 2191 C CA . ALA A 1 278 ? -3.378 -2.650 13.852 1.00 89.56 278 ALA A CA 1
ATOM 2192 C C . ALA A 1 278 ? -3.142 -4.089 13.392 1.00 89.56 278 ALA A C 1
ATOM 2194 O O . ALA A 1 278 ? -2.000 -4.522 13.173 1.00 89.56 278 ALA A O 1
ATOM 2195 N N . ILE A 1 279 ? -4.246 -4.816 13.294 1.00 83.12 279 ILE A N 1
ATOM 2196 C CA . ILE A 1 279 ? -4.312 -6.223 12.944 1.00 83.12 279 ILE A CA 1
ATOM 2197 C C . ILE A 1 279 ? -4.419 -6.306 11.427 1.00 83.12 279 ILE A C 1
ATOM 2199 O O . ILE A 1 279 ? -5.358 -5.746 10.853 1.00 83.12 279 ILE A O 1
ATOM 2203 N N . PRO A 1 280 ? -3.472 -6.980 10.765 1.00 72.00 280 PRO A N 1
ATOM 2204 C CA . PRO A 1 280 ? -3.529 -7.125 9.329 1.00 72.00 280 PRO A CA 1
ATOM 2205 C C . PRO A 1 280 ? -4.726 -7.992 8.921 1.00 72.00 280 PRO A C 1
ATOM 2207 O O . PRO A 1 280 ? -5.045 -8.948 9.634 1.00 72.00 280 PRO A O 1
ATOM 2210 N N . PRO A 1 281 ? -5.327 -7.741 7.746 1.00 57.97 281 PRO A N 1
ATOM 2211 C CA . PRO A 1 281 ? -6.354 -8.625 7.195 1.00 57.97 281 PRO A CA 1
ATOM 2212 C C . PRO A 1 281 ? -5.797 -10.018 6.885 1.00 57.97 281 PRO A C 1
ATOM 2214 O O . PRO A 1 281 ? -6.546 -10.990 6.838 1.00 57.97 281 PRO A O 1
ATOM 2217 N N . GLU A 1 282 ? -4.475 -10.126 6.699 1.00 51.66 282 GLU A N 1
ATOM 2218 C CA . GLU A 1 282 ? -3.826 -11.359 6.276 1.00 51.66 282 GLU A CA 1
ATOM 2219 C C . GLU A 1 282 ? -2.537 -11.653 7.066 1.00 51.66 282 GLU A C 1
ATOM 2221 O O . GLU A 1 282 ? -1.714 -10.751 7.257 1.00 51.66 282 GLU A O 1
ATOM 2226 N N . PRO A 1 283 ? -2.280 -12.915 7.473 1.00 54.78 283 PRO A N 1
ATOM 2227 C CA . PRO A 1 283 ? -1.198 -13.264 8.409 1.00 54.78 283 PRO A CA 1
ATOM 2228 C C . PRO A 1 283 ? 0.222 -12.893 7.963 1.00 54.78 283 PRO A C 1
ATOM 2230 O O . PRO A 1 283 ? 1.127 -12.779 8.787 1.00 54.78 283 PRO A O 1
ATOM 2233 N N . ARG A 1 284 ? 0.436 -12.738 6.653 1.00 54.84 284 ARG A N 1
ATOM 2234 C CA . ARG A 1 284 ? 1.738 -12.393 6.071 1.00 54.84 284 ARG A CA 1
ATOM 2235 C C . ARG A 1 284 ? 2.083 -10.907 6.174 1.00 54.84 284 ARG A C 1
ATOM 2237 O O . ARG A 1 284 ? 3.246 -10.532 6.025 1.00 54.84 284 ARG A O 1
ATOM 2244 N N . LEU A 1 285 ? 1.082 -10.060 6.400 1.00 53.03 285 LEU A N 1
ATOM 2245 C CA . LEU A 1 285 ? 1.292 -8.642 6.635 1.00 53.03 285 LEU A CA 1
ATOM 2246 C C . LEU A 1 285 ? 1.696 -8.408 8.083 1.00 53.03 285 LEU A C 1
ATOM 2248 O O . LEU A 1 285 ? 1.516 -9.230 8.981 1.00 53.03 285 LEU A O 1
ATOM 2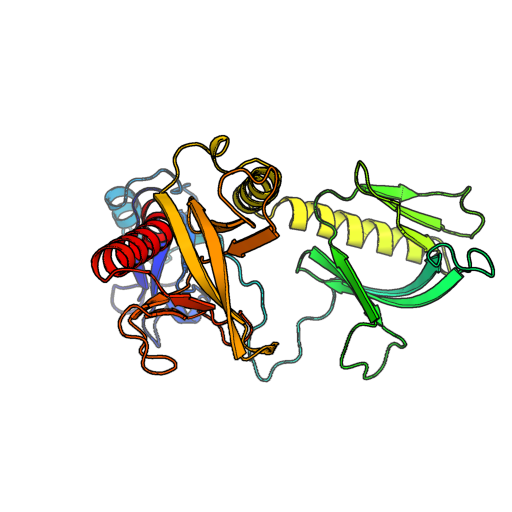252 N N . LYS A 1 286 ? 2.299 -7.250 8.314 1.00 73.50 286 LYS A N 1
ATOM 2253 C CA . LYS A 1 286 ? 2.887 -6.958 9.608 1.00 73.50 286 LYS A CA 1
ATOM 2254 C C . LYS A 1 286 ? 1.804 -6.578 10.609 1.00 73.50 286 LYS A C 1
ATOM 2256 O O . LYS A 1 286 ? 1.106 -5.593 10.394 1.00 73.50 286 LYS A O 1
ATOM 2261 N N . HIS A 1 287 ? 1.753 -7.291 11.729 1.00 85.25 287 HIS A N 1
ATOM 2262 C CA . HIS A 1 287 ? 1.026 -6.855 12.918 1.00 85.25 287 HIS A CA 1
ATOM 2263 C C . HIS A 1 287 ? 1.754 -5.669 13.560 1.00 85.25 287 HIS A C 1
ATOM 2265 O O . HIS A 1 287 ? 2.955 -5.741 13.851 1.00 85.25 287 HIS A O 1
ATOM 2271 N N . LEU A 1 288 ? 1.044 -4.558 13.746 1.00 87.88 288 LEU A N 1
ATOM 2272 C CA . LEU A 1 288 ? 1.596 -3.327 14.300 1.00 87.88 288 LEU A CA 1
ATOM 2273 C C . LEU A 1 288 ? 1.039 -3.065 15.695 1.00 87.88 288 LEU A C 1
ATOM 2275 O O . LEU A 1 288 ? -0.148 -3.239 15.936 1.00 87.88 288 LEU A O 1
ATOM 2279 N N . TYR A 1 289 ? 1.902 -2.588 16.589 1.00 94.00 289 TYR A N 1
ATOM 2280 C CA . TYR A 1 289 ? 1.522 -2.193 17.941 1.00 94.00 289 TYR A CA 1
ATOM 2281 C C . TYR A 1 289 ? 2.011 -0.783 18.216 1.00 94.00 289 TYR A C 1
ATOM 2283 O O . TYR A 1 289 ? 3.173 -0.446 17.933 1.00 94.00 289 TYR A O 1
ATOM 2291 N N . PHE A 1 290 ? 1.130 0.002 18.814 1.00 96.69 290 PHE A N 1
ATOM 2292 C CA . PHE A 1 290 ? 1.323 1.402 19.126 1.00 96.69 290 PHE A CA 1
ATOM 2293 C C . PHE A 1 290 ? 0.986 1.669 20.590 1.00 96.69 290 PHE A C 1
ATOM 2295 O O . PHE A 1 290 ? 0.203 0.954 21.212 1.00 96.69 290 PHE A O 1
ATOM 2302 N N . LEU A 1 291 ? 1.610 2.701 21.138 1.00 96.88 291 LEU A N 1
ATOM 2303 C CA . LEU A 1 291 ? 1.405 3.173 22.496 1.00 96.88 291 LEU A CA 1
ATOM 2304 C C . LEU A 1 291 ? 1.318 4.698 22.461 1.00 96.88 291 LEU A C 1
ATOM 2306 O O . LEU A 1 291 ? 2.256 5.358 22.001 1.00 96.88 291 LEU A O 1
ATOM 2310 N N . ALA A 1 292 ? 0.182 5.222 22.916 1.00 94.81 292 ALA A N 1
ATOM 2311 C CA . ALA A 1 292 ? -0.049 6.650 23.098 1.00 94.81 292 ALA A CA 1
ATOM 2312 C C . ALA A 1 292 ? 0.364 7.096 24.508 1.00 94.81 292 ALA A C 1
ATOM 2314 O O . ALA A 1 292 ? 0.379 6.281 25.436 1.00 94.81 292 ALA A O 1
ATOM 2315 N N . ASP A 1 293 ? 0.669 8.383 24.687 1.00 93.00 293 ASP A N 1
ATOM 2316 C CA . ASP A 1 293 ? 1.049 8.898 26.006 1.00 93.00 293 ASP A CA 1
ATOM 2317 C C . ASP A 1 293 ? -0.186 9.011 26.911 1.00 93.00 293 ASP A C 1
ATOM 2319 O O . ASP A 1 293 ? -0.104 8.772 28.116 1.00 93.00 293 ASP A O 1
ATOM 2323 N N . THR A 1 294 ? -1.357 9.287 26.323 1.00 91.25 294 THR A N 1
ATOM 2324 C CA . THR A 1 294 ? -2.630 9.413 27.048 1.00 91.25 294 THR A CA 1
ATOM 2325 C C . THR A 1 294 ? -3.762 8.562 26.461 1.00 91.25 294 THR A C 1
ATOM 2327 O O . THR A 1 294 ? -3.773 8.210 25.280 1.00 91.25 294 THR A O 1
ATOM 2330 N N . GLU A 1 295 ? -4.772 8.277 27.288 1.00 88.44 295 GLU A N 1
ATOM 2331 C CA . GLU A 1 295 ? -6.025 7.617 26.883 1.00 88.44 295 GLU A CA 1
ATOM 2332 C C . GLU A 1 295 ? -6.758 8.414 25.785 1.00 88.44 295 GLU A C 1
ATOM 2334 O O . GLU A 1 295 ? -7.298 7.841 24.839 1.00 88.44 295 GLU A O 1
ATOM 2339 N N . ASN A 1 296 ? -6.745 9.748 25.876 1.00 80.19 296 ASN A N 1
ATOM 2340 C CA . ASN A 1 296 ? -7.384 10.627 24.895 1.00 80.19 296 ASN A CA 1
ATOM 2341 C C . ASN A 1 296 ? -6.682 10.560 23.535 1.00 80.19 296 ASN A C 1
ATOM 2343 O O . ASN A 1 296 ? -7.345 10.477 22.503 1.00 80.19 296 ASN A O 1
ATOM 2347 N N . GLU A 1 297 ? -5.347 10.537 23.520 1.00 85.56 297 GLU A N 1
ATOM 2348 C CA . GLU A 1 297 ? -4.584 10.333 22.288 1.00 85.56 297 GLU A CA 1
ATOM 2349 C C . GLU A 1 297 ? -4.836 8.954 21.687 1.00 85.56 297 GLU A C 1
ATOM 2351 O O . GLU A 1 297 ? -5.029 8.862 20.478 1.00 85.56 297 GLU A O 1
ATOM 2356 N N . LYS A 1 298 ? -4.891 7.897 22.509 1.00 92.50 298 LYS A N 1
ATOM 2357 C CA . LYS A 1 298 ? -5.257 6.549 22.053 1.00 92.50 298 LYS A CA 1
ATOM 2358 C C . LYS A 1 298 ? -6.625 6.553 21.372 1.00 92.50 298 LYS A C 1
ATOM 2360 O O . LYS A 1 298 ? -6.742 6.050 20.259 1.00 92.50 298 LYS A O 1
ATOM 2365 N N . LYS A 1 299 ? -7.647 7.135 22.008 1.00 80.69 299 LYS A N 1
ATOM 2366 C CA . LYS A 1 299 ? -9.005 7.230 21.444 1.00 80.69 299 LYS A CA 1
ATOM 2367 C C . LYS A 1 299 ? -9.027 8.029 20.142 1.00 80.69 299 LYS A C 1
ATOM 2369 O O . LYS A 1 299 ? -9.666 7.600 19.187 1.00 80.69 299 LYS A O 1
ATOM 2374 N N . ARG A 1 300 ? -8.300 9.152 20.085 1.00 87.50 300 ARG A N 1
ATOM 2375 C CA . ARG A 1 300 ? -8.158 9.967 18.869 1.00 87.50 300 ARG A CA 1
ATOM 2376 C C . ARG A 1 300 ? -7.525 9.167 17.733 1.00 87.50 300 ARG A C 1
ATOM 2378 O O . ARG A 1 300 ? -8.050 9.186 16.629 1.00 87.50 300 ARG A O 1
ATOM 2385 N N . TRP A 1 301 ? -6.433 8.455 18.007 1.00 91.25 301 TRP A N 1
ATOM 2386 C CA . TRP A 1 301 ? -5.741 7.638 17.011 1.00 91.25 301 TRP A CA 1
ATOM 2387 C C . TRP A 1 301 ? -6.575 6.453 16.536 1.00 91.25 301 TRP A C 1
ATOM 2389 O O . TRP A 1 301 ? -6.639 6.239 15.334 1.00 91.25 301 TRP A O 1
ATOM 2399 N N . LEU A 1 302 ? -7.230 5.720 17.441 1.00 84.25 302 LEU A N 1
ATOM 2400 C CA . LEU A 1 302 ? -8.141 4.633 17.072 1.00 84.25 302 LEU A CA 1
ATOM 2401 C C . LEU A 1 302 ? -9.270 5.147 16.179 1.00 84.25 302 LEU A C 1
ATOM 2403 O O . LEU A 1 302 ? -9.435 4.639 15.082 1.00 84.25 302 LEU A O 1
ATOM 2407 N N . SER A 1 303 ? -9.954 6.217 16.596 1.00 75.88 303 SER A N 1
ATOM 2408 C CA . SER A 1 303 ? -11.040 6.822 15.818 1.00 75.88 303 SER A CA 1
ATOM 2409 C C . SER A 1 303 ? -10.574 7.313 14.446 1.00 75.88 303 SER A C 1
ATOM 2411 O O . SER A 1 303 ? -11.239 7.068 13.448 1.00 75.88 303 SER A O 1
ATOM 2413 N N . ALA A 1 304 ? -9.410 7.965 14.366 1.00 73.81 304 ALA A N 1
ATOM 2414 C CA . ALA A 1 304 ? -8.875 8.437 13.094 1.00 73.81 304 ALA A CA 1
ATOM 2415 C C . ALA A 1 304 ? -8.409 7.298 12.182 1.00 73.81 304 ALA A C 1
ATOM 2417 O O . ALA A 1 304 ? -8.570 7.398 10.972 1.00 73.81 304 ALA A O 1
ATOM 2418 N N . LEU A 1 305 ? -7.829 6.232 12.740 1.00 82.38 305 LEU A N 1
ATOM 2419 C CA . LEU A 1 305 ? -7.425 5.047 11.985 1.00 82.38 305 LEU A CA 1
ATOM 2420 C C . LEU A 1 305 ? -8.646 4.292 11.469 1.00 82.38 305 LEU A C 1
ATOM 2422 O O . LEU A 1 305 ? -8.706 4.051 10.270 1.00 82.38 305 LEU A O 1
ATOM 2426 N N . ASP A 1 306 ? -9.623 4.004 12.333 1.00 78.44 306 ASP A N 1
ATOM 2427 C CA . ASP A 1 306 ? -10.906 3.419 11.933 1.00 78.44 306 ASP A CA 1
ATOM 2428 C C . ASP A 1 306 ? -11.558 4.283 10.855 1.00 78.44 306 ASP A C 1
ATOM 2430 O O . ASP A 1 306 ? -11.859 3.790 9.778 1.00 78.44 306 ASP A O 1
ATOM 2434 N N . TYR A 1 307 ? -11.683 5.596 11.078 1.00 65.69 307 TYR A N 1
ATOM 2435 C CA . TYR A 1 307 ? -12.269 6.506 10.098 1.00 65.69 307 TYR A CA 1
ATOM 2436 C C . TYR A 1 307 ? -11.487 6.542 8.787 1.00 65.69 307 TYR A C 1
ATOM 2438 O O . TYR A 1 307 ? -12.106 6.482 7.741 1.00 65.69 307 TYR A O 1
ATOM 2446 N N . SER A 1 308 ? -10.159 6.652 8.796 1.00 68.50 308 SER A N 1
ATOM 2447 C CA . SER A 1 308 ? -9.353 6.763 7.571 1.00 68.50 308 SER A CA 1
ATOM 2448 C C . SER A 1 308 ? -9.369 5.457 6.764 1.00 68.50 308 SER A C 1
ATOM 2450 O O . SER A 1 308 ? -9.489 5.492 5.540 1.00 68.50 308 SER A O 1
ATOM 2452 N N . ILE A 1 309 ? -9.337 4.306 7.448 1.00 66.88 309 ILE A N 1
ATOM 2453 C CA . ILE A 1 309 ? -9.455 2.975 6.835 1.00 66.88 309 ILE A CA 1
ATOM 2454 C C . ILE A 1 309 ? -10.883 2.756 6.301 1.00 66.88 309 ILE A C 1
ATOM 2456 O O . ILE A 1 309 ? -11.048 2.356 5.150 1.00 66.88 309 ILE A O 1
ATOM 2460 N N . ASP A 1 310 ? -11.915 3.102 7.076 1.00 54.62 310 ASP A N 1
ATOM 2461 C CA . ASP A 1 310 ? -13.329 2.960 6.696 1.00 54.62 310 ASP A CA 1
ATOM 2462 C C . ASP A 1 310 ? -13.797 4.006 5.675 1.00 54.62 310 ASP A C 1
ATOM 2464 O O . ASP A 1 310 ? -14.733 3.772 4.910 1.00 54.62 310 ASP A O 1
ATOM 2468 N N . ARG A 1 311 ? -13.183 5.190 5.647 1.00 45.59 311 ARG A N 1
ATOM 2469 C CA . ARG A 1 311 ? -13.460 6.244 4.663 1.00 45.59 311 ARG A CA 1
ATOM 2470 C C . ARG A 1 311 ? -13.061 5.772 3.277 1.00 45.59 311 ARG A C 1
ATOM 2472 O O . ARG A 1 311 ? -13.774 6.065 2.326 1.00 45.59 311 ARG A O 1
ATOM 2479 N N . TRP A 1 312 ? -12.001 4.981 3.170 1.00 39.88 312 TRP A N 1
ATOM 2480 C CA . TRP A 1 312 ? -11.638 4.303 1.929 1.00 39.88 312 TRP A CA 1
ATOM 2481 C C . TRP A 1 312 ? -12.645 3.212 1.531 1.00 39.88 312 TRP A C 1
ATOM 2483 O O . TRP A 1 312 ? -12.869 2.970 0.355 1.00 39.88 312 TRP A O 1
ATOM 2493 N N . ILE A 1 313 ? -13.328 2.620 2.511 1.00 32.44 313 ILE A N 1
ATOM 2494 C CA . ILE A 1 313 ? -14.421 1.653 2.321 1.00 32.44 313 ILE A CA 1
ATOM 2495 C C . ILE A 1 313 ? -15.750 2.360 1.940 1.00 32.44 313 ILE A C 1
ATOM 2497 O O . ILE A 1 313 ? -16.686 1.711 1.471 1.00 32.44 313 ILE A O 1
ATOM 2501 N N . LYS A 1 314 ? -15.863 3.690 2.126 1.00 27.19 314 LYS A N 1
ATOM 2502 C CA . LYS A 1 314 ? -17.106 4.474 1.929 1.00 27.19 314 LYS A CA 1
ATOM 2503 C C . LYS A 1 314 ? -17.038 5.620 0.899 1.00 27.19 314 LYS A C 1
ATOM 2505 O O . LYS A 1 314 ? -18.097 6.138 0.545 1.00 27.19 314 LYS A O 1
ATOM 2510 N N . ILE A 1 315 ? -15.846 6.031 0.462 1.00 25.52 315 ILE A N 1
ATOM 2511 C CA . ILE A 1 315 ? -15.572 7.023 -0.611 1.00 25.52 315 ILE A CA 1
ATOM 2512 C C . ILE A 1 315 ? -14.859 6.348 -1.811 1.00 25.52 315 ILE A C 1
ATOM 2514 O O . ILE A 1 315 ? -14.456 6.997 -2.771 1.00 25.52 315 ILE A O 1
ATOM 2518 N N . GLY A 1 316 ? -14.705 5.029 -1.714 1.00 29.45 316 GLY A N 1
ATOM 2519 C CA . GLY A 1 316 ? -14.457 4.047 -2.763 1.00 29.45 316 GLY A CA 1
ATOM 2520 C C . GLY A 1 316 ? -15.754 3.304 -3.064 1.00 29.45 316 GLY A C 1
ATOM 2521 O O . GLY A 1 316 ? -16.669 3.371 -2.217 1.00 29.45 316 GLY A O 1
#

InterPro domains:
  IPR001478 PDZ domain [PF00595] (3-71)
  IPR001478 PDZ domain [PS50106] (1-75)
  IPR001478 PDZ domain [SM00228] (6-75)
  IPR001849 Pleckstrin homology domain [PF00169] (90-187)
  IPR001849 Pleckstrin homology domain [PF00169] (215-309)
  IPR001849 Pleckstrin homology domain [PS50003] (88-188)
  IPR001849 Pleckstrin homology domain [PS50003] (213-310)
  IPR001849 Pleckstrin homology domain [SM00233] (89-190)
  IPR001849 Pleckstrin homology domain [SM00233] (214-312)
  IPR011993 PH-like domain superfamily [G3DSA:2.30.29.30] (83-193)
  IPR011993 PH-like domain superfamily [G3DSA:2.30.29.30] (210-310)
  IPR036034 PDZ superfamily [G3DSA:2.30.42.10] (1-77)
  IPR036034 PDZ superfamily [SSF50156] (2-74)

Secondary structure (DSSP, 8-state):
-B-BTTB-SEEEE-SSSEEEEEE-TTSHHHHTT--TT-EEEEETTEE-TT--HHHHHHHHHSS-SB--EEEE-----S----SSPPPPPSEEEEEEEEPP-BTTB--EEEEEEEE-TTSEEEEESSSS--SS-SEEEE-TT-EEEE-GGGSSTTEEEEE-TTSPPEEEE-SSHHHHHHHHHHHHHHHHHHTTS-HHHHHHHHHTTS-GGG--S-SEEEEEEEEETTTTEEEEEEEEEETTEEEEESSTT-SS-SEEEE-TT-EEEE--GGG-TTEEEEE-SSTTSPPEEEE-SSHHHHHHHHHHHHHHHHHHHH--